Protein 3LXY (pdb70)

Radius of gyration: 20.47 Å; Cα contacts (8 Å, |Δi|>4): 711; chains: 1; bounding box: 39×43×60 Å

Organism: Yersinia pestis (NCBI:txid632)

CATH classification: 3.40.718.10

Solvent-accessible surface area: 14134 Å² total; per-residue (Å²): 125,106,126,48,58,84,17,0,0,0,0,2,4,5,1,2,0,1,0,0,4,2,0,0,50,1,0,57,85,89,14,91,5,10,0,0,0,0,0,8,38,70,13,0,75,54,3,3,79,94,26,140,57,90,27,104,32,90,114,28,100,59,130,85,103,38,113,41,3,88,56,19,1,0,5,8,21,56,9,168,31,80,57,137,39,85,36,24,147,62,60,70,26,3,1,117,9,0,20,87,2,0,17,96,0,0,64,4,2,61,82,23,70,3,4,0,0,0,0,0,6,26,54,98,51,17,0,59,102,28,67,23,124,13,115,20,17,35,74,37,0,10,106,98,16,165,24,191,85,39,3,45,0,0,1,14,83,90,16,61,0,0,5,12,11,54,151,75,95,127,176,43,5,54,66,37,9,61,82,67,15,1,60,80,4,0,58,30,0,8,74,4,0,86,72,17,17,31,35,115,134,3,59,0,22,0,0,0,13,25,91,87,17,0,84,67,14,162,72,27,109,48,4,87,90,25,0,71,44,3,0,68,64,0,83,156,105,47,12,61,8,69,22,22,48,30,24,111,43,0,24,65,106,117,78,27,130,104,21,37,1,0,0,0,0,48,51,99,20,0,12,68,48,0,102,195,70,4,82,53,105,6,0,27,0,3,0,24,5,59,6,2,4,0,5,8,48,68,46,7,40,32,149,73,9,26,74,59,91,19,92,36,9,4,0,24,5,0,0,57,23,0,15,121,4,11,98,91,50

Secondary structure (DSSP, 8-state):
-----SEEEEE---TTSSHHHHHHHHTTS--SSEEEEEE-HHHHHHHHHHTT---EEEEP-TTSPP-PPPTTEEEEEE---SS---TT---GGGHHHHHHHHHHHHHHHHHTSSS-EEE----HHHHHHTT---S-HHHHHHHHHT-S--EEEEEETTEEEEESS-S--GGGHHHH--HHHHHHHHHHHHHHHHHTS--SS--EEEE-SSGGGGGGGBTBSHIIIIIHHHHHHHHHTT--EEEEE-HHHHTSHHHHTT-SEEEESSHHHHHHHHHHHHTT--EEEEESSSS-EEEESS---GGGTTTT-S--HHHHHHHHHHHHHHHH-

InterPro domains:
  IPR005255 PdxA family [PF04166] (35-322)
  IPR005255 PdxA family [PTHR30004] (4-329)
  IPR005255 PdxA family [TIGR00557] (7-325)
  IPR037510 4-hydroxythreonine-4-phosphate dehydrogenase [MF_00536] (5-329)

Foldseek 3Di:
DQAAAQEAEEELAQLLFCSLVLVQVLLQAWAQGAYEYEEAPVSSCVLCVLLVHAEDEAEDDLPDHTDGRHGRYHHYPHFDQQDDHDHLDQDLSRLVVRVVSLLVNLVCQLVNSHQAYEYHFYDQVSNVVNVHDDDDSQVSSCVSLVQPDKWKWKDFPQAIEIELEEPDPPVCLLVSAALVSVLVRLVQVQVCCCQQLLDPQFAEEEAAPFAQNCVVVVTHCCCPPGVVVSVVVVVVVPHHYDDNGGLVVCLDPVNRNRGPHYYYHYDVSPVPSCVVVRPLQMKMWMTRGPHTYIYRPDHRNRVCRSVNPDDSNNRSRRVVSSSSSSPSD

Structure (mmCIF, N/CA/C/O backbone):
data_3LXY
#
_entry.id   3LXY
#
_cell.length_a   75.939
_cell.length_b   88.105
_cell.length_c   100.511
_cell.angle_alpha   90.00
_cell.angle_beta   90.00
_cell.angle_gamma   90.00
#
_symmetry.space_group_name_H-M   'C 2 2 21'
#
loop_
_entity.id
_entity.type
_entity.pdbx_description
1 polymer '4-hydroxythreonine-4-phosphate dehydrogenase'
2 branched beta-D-fructofuranose-(2-1)-alpha-D-glucopyranose
3 non-polymer 'NICKEL (II) ION'
4 non-polymer 'SULFATE ION'
5 water water
#
loop_
_atom_site.group_PDB
_atom_site.id
_atom_site.type_symbol
_atom_site.label_atom_id
_atom_site.label_alt_id
_atom_site.label_comp_id
_atom_site.label_asym_id
_atom_site.label_entity_id
_atom_site.label_seq_id
_atom_site.pdbx_PDB_ins_code
_atom_site.Cartn_x
_atom_site.Cartn_y
_atom_site.Cartn_z
_atom_site.occupancy
_atom_site.B_iso_or_equiv
_atom_site.auth_seq_id
_atom_site.auth_comp_id
_atom_site.auth_asym_id
_atom_site.auth_atom_id
_atom_site.pdbx_PDB_model_num
ATOM 1 N N . MET A 1 4 ? 7.652 14.760 37.135 1.00 57.80 1 MET A N 1
ATOM 2 C CA . MET A 1 4 ? 6.536 15.494 37.808 1.00 58.11 1 MET A CA 1
ATOM 3 C C . MET A 1 4 ? 5.972 16.508 36.799 1.00 57.36 1 MET A C 1
ATOM 4 O O . MET A 1 4 ? 6.749 17.247 36.157 1.00 58.21 1 MET A O 1
ATOM 9 N N . HIS A 1 5 ? 4.643 16.542 36.634 1.00 55.69 2 HIS A N 1
ATOM 10 C CA . HIS A 1 5 ? 4.026 17.463 35.649 1.00 54.01 2 HIS A CA 1
ATOM 11 C C . HIS A 1 5 ? 4.032 18.939 36.149 1.00 52.02 2 HIS A C 1
ATOM 12 O O . HIS A 1 5 ? 4.138 19.869 35.334 1.00 52.84 2 HIS A O 1
ATOM 14 N N . ASN A 1 6 ? 3.970 19.140 37.477 1.00 49.07 3 ASN A N 1
ATOM 15 C CA . ASN A 1 6 ? 3.978 20.478 38.124 1.00 46.18 3 ASN A CA 1
ATOM 16 C C . ASN A 1 6 ? 5.175 20.609 39.096 1.00 43.17 3 ASN A C 1
ATOM 17 O O . ASN A 1 6 ? 5.425 19.675 39.856 1.00 42.62 3 ASN A O 1
ATOM 22 N N . HIS A 1 7 ? 5.855 21.773 39.110 1.00 40.04 4 HIS A N 1
ATOM 23 C CA . HIS A 1 7 ? 6.900 22.064 40.120 1.00 37.02 4 HIS A CA 1
ATOM 24 C C . HIS A 1 7 ? 6.612 23.349 40.910 1.00 34.27 4 HIS A C 1
ATOM 25 O O . HIS A 1 7 ? 6.218 24.352 40.343 1.00 32.88 4 HIS A O 1
ATOM 32 N N . ASN A 1 8 ? 6.838 23.291 42.226 1.00 32.23 5 ASN A N 1
ATOM 33 C CA . ASN A 1 8 ? 6.651 24.433 43.129 1.00 30.77 5 ASN A CA 1
ATOM 34 C C . ASN A 1 8 ? 7.930 25.275 43.112 1.00 30.01 5 ASN A C 1
ATOM 35 O O . ASN A 1 8 ? 8.824 25.092 42.251 1.00 29.46 5 ASN A O 1
ATOM 40 N N . ASN A 1 9 ? 8.006 26.221 44.044 1.00 27.93 6 ASN A N 1
ATOM 41 C CA A ASN A 1 9 ? 9.058 27.212 44.067 0.50 27.84 6 ASN A CA 1
ATOM 42 C CA B ASN A 1 9 ? 9.077 27.210 44.046 0.50 28.23 6 ASN A CA 1
ATOM 43 C C . ASN A 1 9 ? 10.024 26.977 45.240 1.00 27.16 6 ASN A C 1
ATOM 44 O O . ASN A 1 9 ? 10.602 27.907 45.761 1.00 27.23 6 ASN A O 1
ATOM 53 N N . ARG A 1 10 ? 10.227 25.718 45.598 1.00 27.23 7 ARG A N 1
ATOM 54 C CA . ARG A 1 10 ? 11.136 25.342 46.662 1.00 27.44 7 ARG A CA 1
ATOM 55 C C . ARG A 1 10 ? 12.133 24.298 46.202 1.00 26.83 7 ARG A C 1
ATOM 56 O O . ARG A 1 10 ? 11.718 23.313 45.639 1.00 26.78 7 ARG A O 1
ATOM 64 N N . LEU A 1 11 ? 13.413 24.496 46.489 1.00 24.08 8 LEU A N 1
ATOM 65 C CA . LEU A 1 11 ? 14.444 23.500 46.112 1.00 25.03 8 LEU A CA 1
ATOM 66 C C . LEU A 1 11 ? 15.033 22.979 47.419 1.00 23.52 8 LEU A C 1
ATOM 67 O O . LEU A 1 11 ? 15.173 23.765 48.346 1.00 24.08 8 LEU A O 1
ATOM 72 N N . VAL A 1 12 ? 15.362 21.683 47.505 1.00 20.89 9 VAL A N 1
ATOM 73 C CA . VAL A 1 12 ? 16.106 21.210 48.672 1.00 20.39 9 VAL A CA 1
ATOM 74 C C . VAL A 1 12 ? 17.614 21.077 48.270 1.00 19.66 9 VAL A C 1
ATOM 75 O O . VAL A 1 12 ? 17.960 20.514 47.189 1.00 20.19 9 VAL A O 1
ATOM 79 N N . ILE A 1 13 ? 18.481 21.519 49.169 1.00 17.50 10 ILE A N 1
ATOM 80 C CA . ILE A 1 13 ? 19.965 21.391 49.063 1.00 16.16 10 ILE A CA 1
ATOM 81 C C . ILE A 1 13 ? 20.479 20.483 50.211 1.00 15.05 10 ILE A C 1
ATOM 82 O O . ILE A 1 13 ? 20.070 20.687 51.385 1.00 17.34 10 ILE A O 1
ATOM 87 N N . THR A 1 14 ? 21.190 19.366 49.930 1.00 18.86 11 THR A N 1
ATOM 88 C CA . THR A 1 14 ? 21.881 18.698 50.937 1.00 16.10 11 THR A CA 1
ATOM 89 C C . THR A 1 14 ? 23.378 19.082 50.863 1.00 18.16 11 THR A C 1
ATOM 90 O O . THR A 1 14 ? 24.024 18.831 49.852 1.00 18.71 11 THR A O 1
ATOM 94 N N . PRO A 1 15 ? 23.899 19.807 51.883 1.00 19.05 12 PRO A N 1
ATOM 95 C CA . PRO A 1 15 ? 25.343 20.160 51.853 1.00 20.41 12 PRO A CA 1
ATOM 96 C C . PRO A 1 15 ? 26.276 18.987 51.864 1.00 20.36 12 PRO A C 1
ATOM 97 O O . PRO A 1 15 ? 27.410 19.075 51.328 1.00 19.89 12 PRO A O 1
ATOM 101 N N . GLY A 1 16 ? 25.807 17.890 52.433 1.00 18.90 13 GLY A N 1
ATOM 102 C CA . GLY A 1 16 ? 26.536 16.661 52.397 1.00 19.33 13 GLY A CA 1
ATOM 103 C C . GLY A 1 16 ? 27.442 16.402 53.621 1.00 20.47 13 GLY A C 1
ATOM 104 O O . GLY A 1 16 ? 27.114 16.749 54.751 1.00 20.54 13 GLY A O 1
ATOM 105 N N . GLU A 1 17 ? 28.595 15.785 53.384 1.00 18.97 14 GLU A N 1
ATOM 106 C CA . GLU A 1 17 ? 29.596 15.585 54.429 1.00 16.78 14 GLU A CA 1
ATOM 107 C C . GLU A 1 17 ? 29.904 16.795 55.259 1.00 17.75 14 GLU A C 1
ATOM 108 O O . GLU A 1 17 ? 30.469 17.701 54.724 1.00 16.58 14 GLU A O 1
ATOM 114 N N . PRO A 1 18 ? 29.591 16.766 56.581 1.00 16.61 15 PRO A N 1
ATOM 115 C CA . PRO A 1 18 ? 29.710 18.027 57.359 1.00 17.69 15 PRO A CA 1
ATOM 116 C C . PRO A 1 18 ? 31.155 18.467 57.495 1.00 17.85 15 PRO A C 1
ATOM 117 O O . PRO A 1 18 ? 31.404 19.658 57.641 1.00 17.72 15 PRO A O 1
ATOM 121 N N . ALA A 1 19 ? 32.102 17.497 57.516 1.00 19.54 16 ALA A N 1
ATOM 122 C CA . ALA A 1 19 ? 33.544 17.878 57.617 1.00 19.83 16 ALA A CA 1
ATOM 123 C C . ALA A 1 19 ? 34.128 18.476 56.319 1.00 20.40 16 ALA A C 1
ATOM 124 O O . ALA A 1 19 ? 35.252 18.987 56.302 1.00 19.49 16 ALA A O 1
ATOM 126 N N . GLY A 1 20 ? 33.410 18.294 55.216 1.00 19.77 17 GLY A N 1
ATOM 127 C CA . GLY A 1 20 ? 33.819 18.754 53.924 1.00 19.68 17 GLY A CA 1
ATOM 128 C C . GLY A 1 20 ? 33.448 20.170 53.578 1.00 18.81 17 GLY A C 1
ATOM 129 O O . GLY A 1 20 ? 33.000 20.980 54.439 1.00 20.25 17 GLY A O 1
ATOM 130 N N . VAL A 1 21 ? 33.595 20.492 52.298 1.00 17.00 18 VAL A N 1
ATOM 131 C CA . VAL A 1 21 ? 33.331 21.867 51.862 1.00 17.71 18 VAL A CA 1
ATOM 132 C C . VAL A 1 21 ? 31.846 22.111 51.560 1.00 17.75 18 VAL A C 1
ATOM 133 O O . VAL A 1 21 ? 31.454 23.232 51.239 1.00 19.36 18 VAL A O 1
ATOM 137 N N . GLY A 1 22 ? 31.001 21.080 51.546 1.00 16.36 19 GLY A N 1
ATOM 138 C CA . GLY A 1 22 ? 29.579 21.355 51.190 1.00 18.13 19 GLY A CA 1
ATOM 139 C C . GLY A 1 22 ? 28.897 22.478 51.987 1.00 16.48 19 GLY A C 1
ATOM 140 O O . GLY A 1 22 ? 28.227 23.377 51.416 1.00 18.52 19 GLY A O 1
ATOM 141 N N . PRO A 1 23 ? 29.098 22.468 53.321 1.00 16.74 20 PRO A N 1
ATOM 142 C CA . PRO A 1 23 ? 28.612 23.523 54.160 1.00 17.11 20 PRO A CA 1
ATOM 143 C C . PRO A 1 23 ? 29.151 24.918 53.790 1.00 17.33 20 PRO A C 1
ATOM 144 O O . PRO A 1 23 ? 28.334 25.860 53.595 1.00 17.99 20 PRO A O 1
ATOM 148 N N . ASP A 1 24 ? 30.479 25.020 53.590 1.00 15.63 21 ASP A N 1
ATOM 149 C CA . ASP A 1 24 ? 31.069 26.285 53.097 1.00 19.14 21 ASP A CA 1
ATOM 150 C C . ASP A 1 24 ? 30.372 26.745 51.859 1.00 19.08 21 ASP A C 1
ATOM 151 O O . ASP A 1 24 ? 30.084 27.924 51.723 1.00 20.69 21 ASP A O 1
ATOM 156 N N . LEU A 1 25 ? 30.128 25.846 50.937 1.00 19.86 22 LEU A N 1
ATOM 157 C CA . LEU A 1 25 ? 29.621 26.208 49.631 1.00 22.26 22 LEU A CA 1
ATOM 158 C C . LEU A 1 25 ? 28.148 26.688 49.742 1.00 21.96 22 LEU A C 1
ATOM 159 O O . LEU A 1 25 ? 27.742 27.708 49.135 1.00 22.82 22 LEU A O 1
ATOM 164 N N . ALA A 1 26 ? 27.388 25.996 50.610 1.00 23.82 23 ALA A N 1
ATOM 165 C CA . ALA A 1 26 ? 25.982 26.358 50.882 1.00 22.62 23 ALA A CA 1
ATOM 166 C C . ALA A 1 26 ? 25.921 27.747 51.471 1.00 23.26 23 ALA A C 1
ATOM 167 O O . ALA A 1 26 ? 25.083 28.526 51.055 1.00 22.53 23 ALA A O 1
ATOM 169 N N . ILE A 1 27 ? 26.770 28.024 52.461 1.00 22.57 24 ILE A N 1
ATOM 170 C CA . ILE A 1 27 ? 26.823 29.330 53.118 1.00 24.75 24 ILE A CA 1
ATOM 171 C C . ILE A 1 27 ? 27.201 30.379 52.108 1.00 25.09 24 ILE A C 1
ATOM 172 O O . ILE A 1 27 ? 26.768 31.548 52.182 1.00 24.88 24 ILE A O 1
ATOM 177 N N . THR A 1 28 ? 28.085 30.011 51.195 1.00 25.60 25 THR A N 1
ATOM 178 C CA . THR A 1 28 ? 28.548 30.998 50.156 1.00 26.01 25 THR A CA 1
ATOM 179 C C . THR A 1 28 ? 27.442 31.263 49.127 1.00 26.60 25 THR A C 1
ATOM 180 O O . THR A 1 28 ? 27.166 32.414 48.812 1.00 26.04 25 THR A O 1
ATOM 184 N N . LEU A 1 29 ? 26.793 30.210 48.617 1.00 26.44 26 LEU A N 1
ATOM 185 C CA . LEU A 1 29 ? 25.579 30.373 47.777 1.00 26.87 26 LEU A CA 1
ATOM 186 C C . LEU A 1 29 ? 24.560 31.310 48.401 1.00 26.14 26 LEU A C 1
ATOM 187 O O . LEU A 1 29 ? 23.832 31.980 47.681 1.00 26.79 26 LEU A O 1
ATOM 192 N N . ALA A 1 30 ? 24.493 31.318 49.743 1.00 25.27 27 ALA A N 1
ATOM 193 C CA . ALA A 1 30 ? 23.454 32.011 50.470 1.00 24.73 27 ALA A CA 1
ATOM 194 C C . ALA A 1 30 ? 23.699 33.534 50.470 1.00 26.27 27 ALA A C 1
ATOM 195 O O . ALA A 1 30 ? 22.809 34.263 50.865 1.00 26.57 27 ALA A O 1
ATOM 197 N N . GLN A 1 31 ? 24.888 33.977 50.053 1.00 26.77 28 GLN A N 1
ATOM 198 C CA . GLN A 1 31 ? 25.208 35.456 50.001 1.00 28.76 28 GLN A CA 1
ATOM 199 C C . GLN A 1 31 ? 24.562 36.181 48.832 1.00 29.59 28 GLN A C 1
ATOM 200 O O . GLN A 1 31 ? 24.746 37.389 48.671 1.00 31.12 28 GLN A O 1
ATOM 206 N N . GLN A 1 32 ? 23.788 35.478 48.030 1.00 31.00 29 GLN A N 1
ATOM 207 C CA . GLN A 1 32 ? 22.949 36.167 47.054 1.00 31.16 29 GLN A CA 1
ATOM 208 C C . GLN A 1 32 ? 21.504 35.772 47.138 1.00 30.25 29 GLN A C 1
ATOM 209 O O . GLN A 1 32 ? 21.129 34.735 47.736 1.00 29.21 29 GLN A O 1
ATOM 215 N N . ASP A 1 33 ? 20.702 36.607 46.492 1.00 29.61 30 ASP A N 1
ATOM 216 C CA . ASP A 1 33 ? 19.287 36.391 46.292 1.00 29.79 30 ASP A CA 1
ATOM 217 C C . ASP A 1 33 ? 19.023 35.289 45.269 1.00 29.11 30 ASP A C 1
ATOM 218 O O . ASP A 1 33 ? 19.771 35.129 44.315 1.00 29.69 30 ASP A O 1
ATOM 223 N N . TRP A 1 34 ? 17.938 34.542 45.488 1.00 28.52 31 TRP A N 1
ATOM 224 C CA . TRP A 1 34 ? 17.499 33.483 44.612 1.00 27.66 31 TRP A CA 1
ATOM 225 C C . TRP A 1 34 ? 15.995 33.660 44.317 1.00 28.17 31 TRP A C 1
ATOM 226 O O . TRP A 1 34 ? 15.261 34.272 45.133 1.00 27.24 31 TRP A O 1
ATOM 237 N N . PRO A 1 35 ? 15.534 33.120 43.168 1.00 28.29 32 PRO A N 1
ATOM 238 C CA . PRO A 1 35 ? 14.143 33.304 42.798 1.00 27.87 32 PRO A CA 1
ATOM 239 C C . PRO A 1 35 ? 13.229 32.280 43.462 1.00 27.52 32 PRO A C 1
ATOM 240 O O . PRO A 1 35 ? 11.993 32.442 43.446 1.00 27.67 32 PRO A O 1
ATOM 244 N N . VAL A 1 36 ? 13.839 31.204 43.987 1.00 26.09 33 VAL A N 1
ATOM 245 C CA . VAL A 1 36 ? 13.167 30.174 44.713 1.00 25.38 33 VAL A CA 1
ATOM 246 C C . VAL A 1 36 ? 13.574 30.163 46.209 1.00 24.06 33 VAL A C 1
ATOM 247 O O . VAL A 1 36 ? 14.581 30.781 46.610 1.00 24.71 33 VAL A O 1
ATOM 251 N N . GLU A 1 37 ? 12.834 29.399 46.997 1.00 22.79 34 GLU A N 1
ATOM 252 C CA . GLU A 1 37 ? 13.184 29.171 48.401 1.00 22.86 34 GLU A CA 1
ATOM 253 C C . GLU A 1 37 ? 14.222 28.073 48.452 1.00 22.61 34 GLU A C 1
ATOM 254 O O . GLU A 1 37 ? 14.002 26.993 47.863 1.00 24.16 34 GLU A O 1
ATOM 260 N N . LEU A 1 38 ? 15.329 28.333 49.143 1.00 22.43 35 LEU A N 1
ATOM 261 C CA . LEU A 1 38 ? 16.379 27.326 49.347 1.00 21.60 35 LEU A CA 1
ATOM 262 C C . LEU A 1 38 ? 16.229 26.597 50.727 1.00 21.40 35 LEU A C 1
ATOM 263 O O . LEU A 1 38 ? 16.604 27.137 51.768 1.00 20.06 35 LEU A O 1
ATOM 268 N N . VAL A 1 39 ? 15.681 25.411 50.719 1.00 21.86 36 VAL A N 1
ATOM 269 C CA . VAL A 1 39 ? 15.490 24.601 51.897 1.00 22.07 36 VAL A CA 1
ATOM 270 C C . VAL A 1 39 ? 16.744 23.693 52.012 1.00 21.72 36 VAL A C 1
ATOM 271 O O . VAL A 1 39 ? 16.970 22.801 51.174 1.00 22.23 36 VAL A O 1
ATOM 275 N N . VAL A 1 40 ? 17.560 23.995 53.014 1.00 21.66 37 VAL A N 1
ATOM 276 C CA . VAL A 1 40 ? 18.793 23.287 53.259 1.00 20.68 37 VAL A CA 1
ATOM 277 C C . VAL A 1 40 ? 18.550 22.257 54.336 1.00 20.03 37 VAL A C 1
ATOM 278 O O . VAL A 1 40 ? 18.106 22.583 55.431 1.00 21.12 37 VAL A O 1
ATOM 282 N N . CYS A 1 41 ? 18.714 20.975 53.994 1.00 19.51 38 CYS A N 1
ATOM 283 C CA . CYS A 1 41 ? 18.572 19.932 54.935 1.00 20.43 38 CYS A CA 1
ATOM 284 C C . CYS A 1 41 ? 19.952 19.605 55.520 1.00 19.59 38 CYS A C 1
ATOM 285 O O . CYS A 1 41 ? 20.812 18.997 54.857 1.00 18.30 38 CYS A O 1
ATOM 288 N N . ALA A 1 42 ? 20.140 20.025 56.764 1.00 18.23 39 ALA A N 1
ATOM 289 C CA . ALA A 1 42 ? 21.456 20.052 57.415 1.00 18.75 39 ALA A CA 1
ATOM 290 C C . ALA A 1 42 ? 21.322 20.460 58.885 1.00 17.89 39 ALA A C 1
ATOM 291 O O . ALA A 1 42 ? 20.223 20.809 59.333 1.00 16.90 39 ALA A O 1
ATOM 293 N N . ASP A 1 43 ? 22.430 20.393 59.614 1.00 19.48 40 ASP A N 1
ATOM 294 C CA . ASP A 1 43 ? 22.459 20.711 61.034 1.00 21.02 40 ASP A CA 1
ATOM 295 C C . ASP A 1 43 ? 22.608 22.206 61.077 1.00 21.07 40 ASP A C 1
ATOM 296 O O . ASP A 1 43 ? 23.546 22.747 60.511 1.00 22.48 40 ASP A O 1
ATOM 301 N N . PRO A 1 44 ? 21.709 22.906 61.758 1.00 21.24 41 PRO A N 1
ATOM 302 C CA . PRO A 1 44 ? 21.814 24.384 61.715 1.00 21.98 41 PRO A CA 1
ATOM 303 C C . PRO A 1 44 ? 23.059 24.994 62.433 1.00 21.48 41 PRO A C 1
ATOM 304 O O . PRO A 1 44 ? 23.595 26.021 61.970 1.00 20.88 41 PRO A O 1
ATOM 308 N N . ALA A 1 45 ? 23.464 24.394 63.561 1.00 23.26 42 ALA A N 1
ATOM 309 C CA . ALA A 1 45 ? 24.667 24.808 64.312 1.00 22.83 42 ALA A CA 1
ATOM 310 C C . ALA A 1 45 ? 25.916 24.762 63.380 1.00 23.35 42 ALA A C 1
ATOM 311 O O . ALA A 1 45 ? 26.765 25.666 63.346 1.00 22.98 42 ALA A O 1
ATOM 313 N N . LEU A 1 46 ? 25.980 23.709 62.600 1.00 23.24 43 LEU A N 1
ATOM 314 C CA . LEU A 1 46 ? 27.089 23.533 61.636 1.00 24.26 43 LEU A CA 1
ATOM 315 C C . LEU A 1 46 ? 27.153 24.645 60.646 1.00 23.39 43 LEU A C 1
ATOM 316 O O . LEU A 1 46 ? 28.202 25.200 60.407 1.00 23.94 43 LEU A O 1
ATOM 321 N N . LEU A 1 47 ? 26.020 24.990 60.052 1.00 22.58 44 LEU A N 1
ATOM 322 C CA . LEU A 1 47 ? 26.019 25.978 59.029 1.00 22.12 44 LEU A CA 1
ATOM 323 C C . LEU A 1 47 ? 26.421 27.300 59.628 1.00 22.91 44 LEU A C 1
ATOM 324 O O . LEU A 1 47 ? 27.220 27.997 59.038 1.00 23.41 44 LEU A O 1
ATOM 329 N N . LEU A 1 48 ? 25.903 27.623 60.799 1.00 23.42 45 LEU A N 1
ATOM 330 C CA . LEU A 1 48 ? 26.183 28.929 61.430 1.00 23.81 45 LEU A CA 1
ATOM 331 C C . LEU A 1 48 ? 27.639 29.006 61.873 1.00 23.98 45 LEU A C 1
ATOM 332 O O . LEU A 1 48 ? 28.247 30.035 61.783 1.00 22.56 45 LEU A O 1
ATOM 337 N N . ALA A 1 49 ? 28.188 27.903 62.321 1.00 23.09 46 ALA A N 1
ATOM 338 C CA . ALA A 1 49 ? 29.554 27.856 62.792 1.00 25.01 46 ALA A CA 1
ATOM 339 C C . ALA A 1 49 ? 30.513 27.922 61.580 1.00 25.32 46 ALA A C 1
ATOM 340 O O . ALA A 1 49 ? 31.549 28.593 61.626 1.00 25.47 46 ALA A O 1
ATOM 342 N N . ARG A 1 50 ? 30.171 27.203 60.504 1.00 25.15 47 ARG A N 1
ATOM 343 C CA . ARG A 1 50 ? 30.968 27.265 59.293 1.00 25.59 47 ARG A CA 1
ATOM 344 C C . ARG A 1 50 ? 30.905 28.710 58.759 1.00 25.88 47 ARG A C 1
ATOM 345 O O . ARG A 1 50 ? 31.941 29.245 58.319 1.00 26.33 47 ARG A O 1
ATOM 353 N N . ALA A 1 51 ? 29.751 29.358 58.865 1.00 25.90 48 ALA A N 1
ATOM 354 C CA . ALA A 1 51 ? 29.650 30.765 58.367 1.00 27.79 48 ALA A CA 1
ATOM 355 C C . ALA A 1 51 ? 30.554 31.704 59.160 1.00 29.83 48 ALA A C 1
ATOM 356 O O . ALA A 1 51 ? 31.136 32.670 58.600 1.00 28.90 48 ALA A O 1
ATOM 358 N N . SER A 1 52 ? 30.581 31.484 60.469 1.00 31.32 49 SER A N 1
ATOM 359 C CA . SER A 1 52 ? 31.516 32.165 61.361 1.00 32.46 49 SER A CA 1
ATOM 360 C C . SER A 1 52 ? 32.999 31.903 60.990 1.00 31.85 49 SER A C 1
ATOM 361 O O . SER A 1 52 ? 33.765 32.844 60.796 1.00 34.05 49 SER A O 1
ATOM 364 N N . GLN A 1 53 ? 33.396 30.645 60.856 1.00 32.31 50 GLN A N 1
ATOM 365 C CA . GLN A 1 53 ? 34.740 30.319 60.402 1.00 31.36 50 GLN A CA 1
ATOM 366 C C . GLN A 1 53 ? 35.112 31.057 59.083 1.00 31.59 50 GLN A C 1
ATOM 367 O O . GLN A 1 53 ? 36.288 31.519 58.923 1.00 29.38 50 GLN A O 1
ATOM 373 N N . LEU A 1 54 ? 34.143 31.224 58.168 1.00 30.49 51 LEU A N 1
ATOM 374 C CA . LEU A 1 54 ? 34.394 31.895 56.879 1.00 31.58 51 LEU A CA 1
ATOM 375 C C . LEU A 1 54 ? 34.134 33.440 56.882 1.00 32.54 51 LEU A C 1
ATOM 376 O O . LEU A 1 54 ? 34.317 34.086 55.837 1.00 33.97 51 LEU A O 1
ATOM 381 N N . ASN A 1 55 ? 33.734 34.002 58.026 1.00 32.48 52 ASN A N 1
ATOM 382 C CA A ASN A 1 55 ? 33.400 35.438 58.124 0.50 33.02 52 ASN A CA 1
ATOM 383 C CA B ASN A 1 55 ? 33.333 35.429 58.168 0.50 32.88 52 ASN A CA 1
ATOM 384 C C . ASN A 1 55 ? 32.321 35.912 57.142 1.00 32.44 52 ASN A C 1
ATOM 385 O O . ASN A 1 55 ? 32.409 37.042 56.585 1.00 32.85 52 ASN A O 1
ATOM 394 N N . LEU A 1 56 ? 31.287 35.098 56.968 1.00 31.44 53 LEU A N 1
ATOM 395 C CA . LEU A 1 56 ? 30.132 35.464 56.177 1.00 30.03 53 LEU A CA 1
ATOM 396 C C . LEU A 1 56 ? 28.883 35.384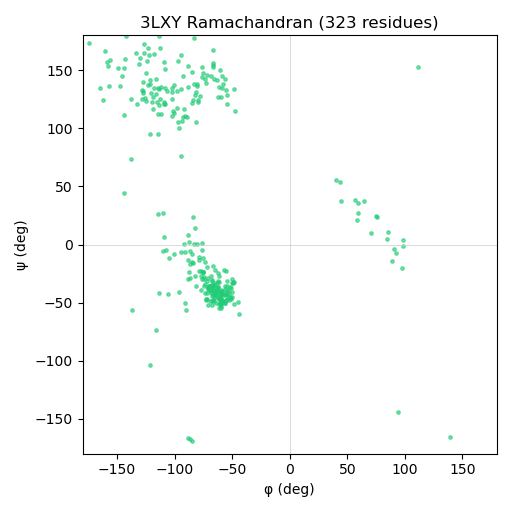 57.074 1.00 30.89 53 LEU A C 1
ATOM 397 O O . LEU A 1 56 ? 28.754 34.476 57.911 1.00 30.78 53 LEU A O 1
ATOM 402 N N . PRO A 1 57 ? 27.946 36.329 56.915 1.00 31.00 54 PRO A N 1
ATOM 403 C CA . PRO A 1 57 ? 26.744 36.361 57.715 1.00 31.38 54 PRO A CA 1
ATOM 404 C C . PRO A 1 57 ? 25.734 35.330 57.275 1.00 30.19 54 PRO A C 1
ATOM 405 O O . PRO A 1 57 ? 25.716 34.930 56.098 1.00 31.10 54 PRO A O 1
ATOM 409 N N . LEU A 1 58 ? 24.900 34.904 58.213 1.00 29.49 55 LEU A N 1
ATOM 410 C CA . LEU A 1 58 ? 23.905 33.899 57.919 1.00 27.52 55 LEU A CA 1
ATOM 411 C C . LEU A 1 58 ? 22.782 33.840 58.964 1.00 27.06 55 LEU A C 1
ATOM 412 O O . LEU A 1 58 ? 23.029 33.701 60.145 1.00 26.83 55 LEU A O 1
ATOM 417 N N . GLN A 1 59 ? 21.545 33.973 58.507 1.00 26.19 56 GLN A N 1
ATOM 418 C CA . GLN A 1 59 ? 20.331 33.791 59.312 1.00 25.62 56 GLN A CA 1
ATOM 419 C C . GLN A 1 59 ? 19.613 32.589 58.700 1.00 24.95 56 GLN A C 1
ATOM 420 O O . GLN A 1 59 ? 19.418 32.556 57.474 1.00 24.46 56 GLN A O 1
ATOM 426 N N . LEU A 1 60 ? 19.240 31.619 59.517 1.00 21.56 57 LEU A N 1
ATOM 427 C CA . LEU A 1 60 ? 18.437 30.490 59.080 1.00 22.23 57 LEU A CA 1
ATOM 428 C C . LEU A 1 60 ? 16.952 30.707 59.413 1.00 22.28 57 LEU A C 1
ATOM 429 O O . LEU A 1 60 ? 16.659 31.127 60.533 1.00 24.66 57 LEU A O 1
ATOM 434 N N . ARG A 1 61 ? 16.058 30.469 58.443 1.00 21.86 58 ARG A N 1
ATOM 435 C CA . ARG A 1 61 ? 14.617 30.601 58.598 1.00 20.85 58 ARG A CA 1
ATOM 436 C C . ARG A 1 61 ? 14.066 29.266 58.753 1.00 20.79 58 ARG A C 1
ATOM 437 O O . ARG A 1 61 ? 14.377 28.395 57.937 1.00 18.55 58 ARG A O 1
ATOM 445 N N . GLU A 1 62 ? 13.177 29.067 59.710 1.00 19.50 59 GLU A N 1
ATOM 446 C CA . GLU A 1 62 ? 12.638 27.685 59.885 1.00 18.49 59 GLU A CA 1
ATOM 447 C C . GLU A 1 62 ? 11.821 27.320 58.639 1.00 19.49 59 GLU A C 1
ATOM 448 O O . GLU A 1 62 ? 11.020 28.120 58.161 1.00 20.25 59 GLU A O 1
ATOM 454 N N . TYR A 1 63 ? 11.911 26.048 58.200 1.00 20.09 60 TYR A N 1
ATOM 455 C CA . TYR A 1 63 ? 11.177 25.614 57.060 1.00 20.61 60 TYR A CA 1
ATOM 456 C C . TYR A 1 63 ? 9.733 25.394 57.501 1.00 20.87 60 TYR A C 1
ATOM 457 O O . TYR A 1 63 ? 9.474 24.654 58.458 1.00 22.51 60 TYR A O 1
ATOM 466 N N . GLN A 1 64 ? 8.801 26.007 56.782 1.00 21.16 61 GLN A N 1
ATOM 467 C CA . GLN A 1 64 ? 7.357 25.862 57.056 1.00 20.63 61 GLN A CA 1
ATOM 468 C C . GLN A 1 64 ? 6.665 25.301 55.798 1.00 21.45 61 GLN A C 1
ATOM 469 O O . GLN A 1 64 ? 6.336 26.000 54.884 1.00 20.98 61 GLN A O 1
ATOM 475 N N . ALA A 1 65 ? 6.497 23.981 55.758 1.00 21.54 62 ALA A N 1
ATOM 476 C CA . ALA A 1 65 ? 6.003 23.302 54.554 1.00 21.79 62 ALA A CA 1
ATOM 477 C C . ALA A 1 65 ? 4.643 23.835 54.068 1.00 21.94 62 ALA A C 1
ATOM 478 O O . ALA A 1 65 ? 4.405 23.948 52.865 1.00 21.42 62 ALA A O 1
ATOM 480 N N . ASP A 1 66 ? 3.802 24.199 55.022 1.00 24.68 63 ASP A N 1
ATOM 481 C CA . ASP A 1 66 ? 2.458 24.690 54.717 1.00 25.39 63 ASP A CA 1
ATOM 482 C C . ASP A 1 66 ? 2.378 26.159 54.368 1.00 25.49 63 ASP A C 1
ATOM 483 O O . ASP A 1 66 ? 1.278 26.654 54.139 1.00 25.17 63 ASP A O 1
ATOM 488 N N . GLN A 1 67 ? 3.503 26.862 54.359 1.00 24.79 64 GLN A N 1
ATOM 489 C CA . GLN A 1 67 ? 3.527 28.243 53.920 1.00 25.32 64 GLN A CA 1
ATOM 490 C C . GLN A 1 67 ? 3.898 28.363 52.438 1.00 25.78 64 GLN A C 1
ATOM 491 O O . GLN A 1 67 ? 4.510 27.455 51.859 1.00 25.86 64 GLN A O 1
ATOM 497 N N . PRO A 1 68 ? 3.607 29.545 51.826 1.00 26.18 65 PRO A N 1
ATOM 498 C CA . PRO A 1 68 ? 4.082 29.802 50.468 1.00 26.41 65 PRO A CA 1
ATOM 499 C C . PRO A 1 68 ? 5.595 29.955 50.493 1.00 27.00 65 PRO A C 1
ATOM 500 O O . PRO A 1 68 ? 6.159 30.477 51.489 1.00 25.65 65 PRO A O 1
ATOM 504 N N . ALA A 1 69 ? 6.245 29.480 49.418 1.00 26.22 66 ALA A N 1
ATOM 505 C CA . ALA A 1 69 ? 7.665 29.610 49.241 1.00 26.04 66 ALA A CA 1
ATOM 506 C C . ALA A 1 69 ? 7.970 31.076 49.332 1.00 26.18 66 ALA A C 1
ATOM 507 O O . ALA A 1 69 ? 7.186 31.898 48.832 1.00 27.56 66 ALA A O 1
ATOM 509 N N . ILE A 1 70 ? 9.096 31.412 49.934 1.00 26.02 67 ILE A N 1
ATOM 510 C CA . ILE A 1 70 ? 9.588 32.812 49.913 1.00 27.26 67 ILE A CA 1
ATOM 511 C C . ILE A 1 70 ? 10.962 32.802 49.230 1.00 27.11 67 ILE A C 1
ATOM 512 O O . ILE A 1 70 ? 11.889 32.116 49.684 1.00 27.15 67 ILE A O 1
ATOM 517 N N . ALA A 1 71 ? 11.089 33.574 48.155 1.00 26.65 68 ALA A N 1
ATOM 518 C CA . ALA A 1 71 ? 12.320 33.632 47.365 1.00 27.72 68 ALA A CA 1
ATOM 519 C C . ALA A 1 71 ? 13.487 33.968 48.278 1.00 27.35 68 ALA A C 1
ATOM 520 O O . ALA A 1 71 ? 13.469 35.001 48.955 1.00 27.26 68 ALA A O 1
ATOM 522 N N . GLN A 1 72 ? 14.486 33.098 48.334 1.00 26.75 69 GLN A N 1
ATOM 523 C CA . GLN A 1 72 ? 15.547 33.256 49.344 1.00 26.94 69 GLN A CA 1
ATOM 524 C C . GLN A 1 72 ? 16.370 34.528 49.227 1.00 27.91 69 GLN A C 1
ATOM 525 O O . GLN A 1 72 ? 16.905 34.840 48.157 1.00 26.51 69 GLN A O 1
ATOM 531 N N . GLN A 1 73 ? 16.458 35.259 50.336 1.00 28.59 70 GLN A N 1
ATOM 532 C CA . GLN A 1 73 ? 17.164 36.476 50.383 1.00 29.66 70 GLN A CA 1
ATOM 533 C C . GLN A 1 73 ? 18.602 36.296 50.833 1.00 29.38 70 GLN A C 1
ATOM 534 O O . GLN A 1 73 ? 18.916 35.437 51.721 1.00 28.86 70 GLN A O 1
ATOM 540 N N . ALA A 1 74 ? 19.439 37.151 50.227 1.00 28.20 71 ALA A N 1
ATOM 541 C CA . ALA A 1 74 ? 20.886 37.225 50.481 1.00 28.24 71 ALA A CA 1
ATOM 542 C C . ALA A 1 74 ? 21.076 37.268 51.981 1.00 27.66 71 ALA A C 1
ATOM 543 O O . ALA A 1 74 ? 20.407 38.065 52.660 1.00 27.40 71 ALA A O 1
ATOM 545 N N . GLY A 1 75 ? 22.005 36.463 52.468 1.00 25.64 72 GLY A N 1
ATOM 546 C CA . GLY A 1 75 ? 22.314 36.352 53.888 1.00 26.06 72 GLY A CA 1
ATOM 547 C C . GLY A 1 75 ? 21.424 35.385 54.623 1.00 24.62 72 GLY A C 1
ATOM 548 O O . GLY A 1 75 ? 21.483 35.297 55.853 1.00 25.95 72 GLY A O 1
ATOM 549 N N . SER A 1 76 ? 20.640 34.603 53.892 1.00 24.48 73 SER A N 1
ATOM 550 C CA . SER A 1 76 ? 19.821 33.581 54.516 1.00 22.68 73 SER A CA 1
ATOM 551 C C . SER A 1 76 ? 19.683 32.302 53.726 1.00 22.55 73 SER A C 1
ATOM 552 O O . SER A 1 76 ? 19.851 32.257 52.491 1.00 21.66 73 SER A O 1
ATOM 555 N N . LEU A 1 77 ? 19.312 31.299 54.507 1.00 21.91 74 LEU A N 1
ATOM 556 C CA . LEU A 1 77 ? 18.856 29.974 54.026 1.00 20.86 74 LEU A CA 1
ATOM 557 C C . LEU A 1 77 ? 17.594 29.607 54.798 1.00 21.33 74 LEU A C 1
ATOM 558 O O . LEU A 1 77 ? 17.403 30.140 55.893 1.00 22.61 74 LEU A O 1
ATOM 563 N N . THR A 1 78 ? 16.836 28.595 54.298 1.00 21.24 75 THR A N 1
ATOM 564 C CA . THR A 1 78 ? 15.649 28.129 54.977 1.00 19.55 75 THR A CA 1
ATOM 565 C C . THR A 1 78 ? 16.087 26.802 55.482 1.00 20.08 75 THR A C 1
ATOM 566 O O . THR A 1 78 ? 16.612 26.041 54.713 1.00 20.13 75 THR A O 1
ATOM 570 N N . ILE A 1 79 ? 16.041 26.616 56.783 1.00 19.16 76 ILE A N 1
ATOM 571 C CA . ILE A 1 79 ? 16.525 25.368 57.353 1.00 18.06 76 ILE A CA 1
ATOM 572 C C . ILE A 1 79 ? 15.512 24.256 57.611 1.00 19.72 76 ILE A C 1
ATOM 573 O O . ILE A 1 79 ? 14.432 24.399 58.215 1.00 18.20 76 ILE A O 1
ATOM 578 N N . LEU A 1 80 ? 15.912 23.076 57.195 1.00 18.90 77 LEU A N 1
ATOM 579 C CA . LEU A 1 80 ? 15.171 21.874 57.522 1.00 22.11 77 LEU A CA 1
ATOM 580 C C . LEU A 1 80 ? 16.123 21.072 58.418 1.00 23.26 77 LEU A C 1
ATOM 581 O O . LEU A 1 80 ? 16.976 20.307 57.948 1.00 25.92 77 LEU A O 1
ATOM 586 N N . PRO A 1 81 ? 15.959 21.240 59.742 1.00 24.42 78 PRO A N 1
ATOM 587 C CA . PRO A 1 81 ? 17.050 20.910 60.603 1.00 23.57 78 PRO A CA 1
ATOM 588 C C . PRO A 1 81 ? 17.125 19.455 60.858 1.00 21.92 78 PRO A C 1
ATOM 589 O O . PRO A 1 81 ? 16.119 18.782 61.082 1.00 23.62 78 PRO A O 1
ATOM 593 N N . VAL A 1 82 ? 18.348 18.975 60.794 1.00 21.99 79 VAL A N 1
ATOM 594 C CA . VAL A 1 82 ? 18.664 17.609 61.135 1.00 21.26 79 VAL A CA 1
ATOM 595 C C . VAL A 1 82 ? 19.975 17.665 61.941 1.00 22.81 79 VAL A C 1
ATOM 596 O O . VAL A 1 82 ? 20.957 18.152 61.428 1.00 20.75 79 VAL A O 1
ATOM 600 N N . LYS A 1 83 ? 20.013 17.100 63.168 1.00 24.01 80 LYS A N 1
ATOM 601 C CA . LYS A 1 83 ? 21.189 17.232 64.010 1.00 24.72 80 LYS A CA 1
ATOM 602 C C . LYS A 1 83 ? 22.315 16.252 63.753 1.00 24.38 80 LYS A C 1
ATOM 603 O O . LYS A 1 83 ? 22.096 15.041 63.569 1.00 22.33 80 LYS A O 1
ATOM 609 N N . THR A 1 84 ? 23.528 16.761 63.789 1.00 23.36 81 THR A N 1
ATOM 610 C CA . THR A 1 84 ? 24.681 15.905 63.864 1.00 24.70 81 THR A CA 1
ATOM 611 C C . THR A 1 84 ? 24.686 15.185 65.240 1.00 24.51 81 THR A C 1
ATOM 612 O O . THR A 1 84 ? 24.098 15.632 66.223 1.00 23.28 81 THR A O 1
ATOM 616 N N . ALA A 1 85 ? 25.289 14.030 65.276 1.00 24.97 82 ALA A N 1
ATOM 617 C CA . ALA A 1 85 ? 25.395 13.263 66.504 1.00 25.63 82 ALA A CA 1
ATOM 618 C C . ALA A 1 85 ? 26.652 13.662 67.291 1.00 25.23 82 ALA A C 1
ATOM 619 O O . ALA A 1 85 ? 26.668 13.569 68.494 1.00 25.43 82 ALA A O 1
ATOM 621 N N . VAL A 1 86 ? 27.703 14.087 66.605 1.00 25.38 83 VAL A N 1
ATOM 622 C CA . VAL A 1 86 ? 28.945 14.457 67.237 1.00 25.41 83 VAL A CA 1
ATOM 623 C C . VAL A 1 86 ? 29.362 15.827 66.701 1.00 26.26 83 VAL A C 1
ATOM 624 O O . VAL A 1 86 ? 28.888 16.299 65.629 1.00 25.26 83 VAL A O 1
ATOM 628 N N . ASN A 1 87 ? 30.240 16.462 67.458 1.00 26.00 84 ASN A N 1
ATOM 629 C CA A ASN A 1 87 ? 30.846 17.746 67.100 0.50 26.35 84 ASN A CA 1
ATOM 630 C CA B ASN A 1 87 ? 30.796 17.763 67.069 0.50 26.60 84 ASN A CA 1
ATOM 631 C C . ASN A 1 87 ? 31.548 17.624 65.743 1.00 26.17 84 ASN A C 1
ATOM 632 O O . ASN A 1 87 ? 32.177 16.609 65.467 1.00 26.62 84 ASN A O 1
ATOM 641 N N . VAL A 1 88 ? 31.440 18.631 64.904 1.00 22.97 85 VAL A N 1
ATOM 642 C CA . VAL A 1 88 ? 32.096 18.612 63.608 1.00 22.36 85 VAL A CA 1
ATOM 643 C C . VAL A 1 88 ? 33.368 19.480 63.598 1.00 22.42 85 VAL A C 1
ATOM 644 O O . VAL A 1 88 ? 33.373 20.680 63.963 1.00 25.73 85 VAL A O 1
ATOM 648 N N . VAL A 1 89 ? 34.422 18.881 63.088 1.00 24.60 86 VAL A N 1
ATOM 649 C CA . VAL A 1 89 ? 35.723 19.522 62.959 1.00 24.13 86 VAL A CA 1
ATOM 650 C C . VAL A 1 89 ? 36.045 19.559 61.477 1.00 24.52 86 VAL A C 1
ATOM 651 O O . VAL A 1 89 ? 36.167 18.525 60.861 1.00 20.70 86 VAL A O 1
ATOM 655 N N . PRO A 1 90 ? 36.158 20.761 60.901 1.00 22.97 87 PRO A N 1
ATOM 656 C CA . PRO A 1 90 ? 36.370 20.778 59.481 1.00 24.92 87 PRO A CA 1
ATOM 657 C C . PRO A 1 90 ? 37.612 20.019 59.057 1.00 24.45 87 PRO A C 1
ATOM 658 O O . PRO A 1 90 ? 38.671 20.159 59.675 1.00 23.71 87 PRO A O 1
ATOM 662 N N . GLY A 1 91 ? 37.490 19.269 57.980 1.00 25.08 88 GLY A N 1
ATOM 663 C CA . GLY A 1 91 ? 38.623 18.529 57.456 1.00 23.84 88 GLY A CA 1
ATOM 664 C C . GLY A 1 91 ? 38.748 17.155 58.069 1.00 25.24 88 GLY A C 1
ATOM 665 O O . GLY A 1 91 ? 39.488 16.338 57.542 1.00 24.17 88 GLY A O 1
ATOM 666 N N . LYS A 1 92 ? 38.049 16.887 59.176 1.00 25.20 89 LYS A N 1
ATOM 667 C CA . LYS A 1 92 ? 38.204 15.580 59.840 1.00 26.35 89 LYS A CA 1
ATOM 668 C C . LYS A 1 92 ? 36.945 14.687 59.756 1.00 26.32 89 LYS A C 1
ATOM 669 O O . LYS A 1 92 ? 35.894 14.973 60.350 1.00 25.56 89 LYS A O 1
ATOM 675 N N . LEU A 1 93 ? 37.063 13.602 59.012 1.00 24.17 90 LEU A N 1
ATOM 676 C CA . LEU A 1 93 ? 35.966 12.679 58.885 1.00 24.68 90 LEU A CA 1
ATOM 677 C C . LEU A 1 93 ? 35.666 12.095 60.256 1.00 24.41 90 LEU A C 1
ATOM 678 O O . LEU A 1 93 ? 36.598 11.837 61.044 1.00 22.65 90 LEU A O 1
ATOM 683 N N . ASP A 1 94 ? 34.379 11.913 60.531 1.00 24.76 91 ASP A N 1
ATOM 684 C CA . ASP A 1 94 ? 33.919 11.275 61.770 1.00 24.51 91 ASP A CA 1
ATOM 685 C C . ASP A 1 94 ? 32.713 10.433 61.555 1.00 25.05 91 ASP A C 1
ATOM 686 O O . ASP A 1 94 ? 31.611 10.953 61.290 1.00 21.24 91 ASP A O 1
ATOM 691 N N . VAL A 1 95 ? 32.932 9.109 61.699 1.00 24.50 92 VAL A N 1
ATOM 692 C CA . VAL A 1 95 ? 31.906 8.058 61.530 1.00 26.00 92 VAL A CA 1
ATOM 693 C C . VAL A 1 95 ? 30.645 8.362 62.325 1.00 25.79 92 VAL A C 1
ATOM 694 O O . VAL A 1 95 ? 29.556 7.921 61.949 1.00 24.93 92 VAL A O 1
ATOM 698 N N . GLY A 1 96 ? 30.811 9.063 63.453 1.00 24.92 93 GL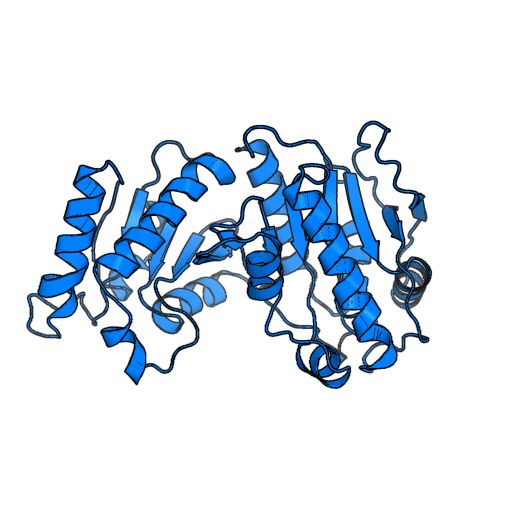Y A N 1
ATOM 699 C CA . GLY A 1 96 ? 29.699 9.465 64.282 1.00 25.52 93 GLY A CA 1
ATOM 700 C C . GLY A 1 96 ? 28.620 10.258 63.543 1.00 23.63 93 GLY A C 1
ATOM 701 O O . GLY A 1 96 ? 27.449 10.252 63.990 1.00 25.09 93 GLY A O 1
ATOM 702 N N . ASN A 1 97 ? 28.968 10.886 62.417 1.00 22.95 94 ASN A N 1
ATOM 703 C CA . ASN A 1 97 ? 28.049 11.803 61.704 1.00 22.12 94 ASN A CA 1
ATOM 704 C C . ASN A 1 97 ? 27.505 11.294 60.370 1.00 21.88 94 ASN A C 1
ATOM 705 O O . ASN A 1 97 ? 26.801 11.993 59.621 1.00 20.58 94 ASN A O 1
ATOM 710 N N . SER A 1 98 ? 27.804 10.041 60.060 1.00 21.26 95 SER A N 1
ATOM 711 C CA . SER A 1 98 ? 27.412 9.462 58.803 1.00 22.55 95 SER A CA 1
ATOM 712 C C . SER A 1 98 ? 25.909 9.145 58.777 1.00 21.40 95 SER A C 1
ATOM 713 O O . SER A 1 98 ? 25.289 9.247 57.724 1.00 19.45 95 SER A O 1
ATOM 716 N N . HIS A 1 99 ? 25.344 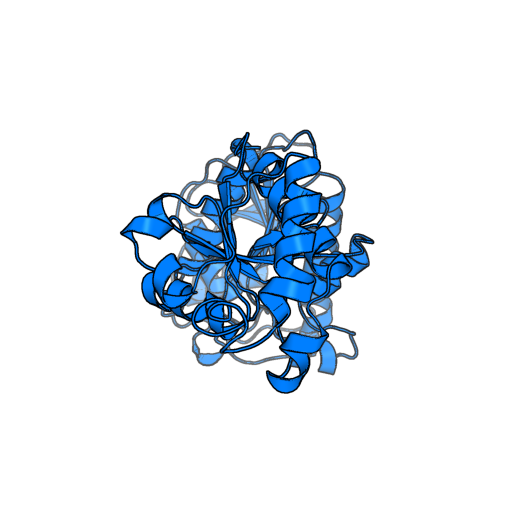8.720 59.919 1.00 20.31 96 HIS A N 1
ATOM 717 C CA . HIS A 1 99 ? 23.929 8.507 60.001 1.00 21.05 96 HIS A CA 1
ATOM 718 C C . HIS A 1 99 ? 23.209 9.778 59.701 1.00 18.26 96 HIS A C 1
ATOM 719 O O . HIS A 1 99 ? 22.220 9.741 58.999 1.00 20.01 96 HIS A O 1
ATOM 726 N N . TYR A 1 100 ? 23.759 10.866 60.191 1.00 18.46 97 TYR A N 1
ATOM 727 C CA . TYR A 1 100 ? 23.265 12.227 59.913 1.00 18.80 97 TYR A CA 1
ATOM 728 C C . TYR A 1 100 ? 23.278 12.625 58.431 1.00 18.63 97 TYR A C 1
ATOM 729 O O . TYR A 1 100 ? 22.284 13.153 57.870 1.00 18.51 97 TYR A O 1
ATOM 738 N N . VAL A 1 101 ? 24.374 12.305 57.757 1.00 19.60 98 VAL A N 1
ATOM 739 C CA . VAL A 1 101 ? 24.503 12.608 56.316 1.00 18.32 98 VAL A CA 1
ATOM 740 C C . VAL A 1 101 ? 23.383 11.897 55.553 1.00 19.79 98 VAL A C 1
ATOM 741 O O . VAL A 1 101 ? 22.614 12.564 54.822 1.00 20.80 98 VAL A O 1
ATOM 745 N N . VAL A 1 102 ? 23.290 10.564 55.759 1.00 20.21 99 VAL A N 1
ATOM 746 C CA . VAL A 1 102 ? 22.307 9.712 55.067 1.00 20.50 99 VAL A CA 1
ATOM 747 C C . VAL A 1 102 ? 20.819 10.051 55.397 1.00 20.44 99 VAL A C 1
ATOM 748 O O . VAL A 1 102 ? 19.892 9.928 54.514 1.00 19.92 99 VAL A O 1
ATOM 752 N N . GLU A 1 103 ? 20.596 10.486 56.640 1.00 19.32 100 GLU A N 1
ATOM 753 C CA . GLU A 1 103 ? 19.315 10.980 57.079 1.00 20.72 100 GLU A CA 1
ATOM 754 C C . GLU A 1 103 ? 18.912 12.274 56.262 1.00 19.33 100 GLU A C 1
ATOM 755 O O . GLU A 1 103 ? 17.789 12.408 55.821 1.00 19.25 100 GLU A O 1
ATOM 761 N N . THR A 1 104 ? 19.851 13.166 55.990 1.00 20.77 101 THR A N 1
ATOM 762 C CA . THR A 1 104 ? 19.561 14.364 55.252 1.00 19.82 101 THR A CA 1
ATOM 763 C C . THR A 1 104 ? 19.259 14.026 53.781 1.00 20.36 101 THR A C 1
ATOM 764 O O . THR A 1 104 ? 18.381 14.636 53.149 1.00 17.99 101 THR A O 1
ATOM 768 N N . LEU A 1 105 ? 19.954 13.032 53.247 1.00 19.99 102 LEU A N 1
ATOM 769 C CA . LEU A 1 105 ? 19.631 12.480 51.922 1.00 20.23 102 LEU A CA 1
ATOM 770 C C . LEU A 1 105 ? 18.203 11.854 51.835 1.00 20.47 102 LEU A C 1
ATOM 771 O O . LEU A 1 105 ? 17.513 12.073 50.842 1.00 20.59 102 LEU A O 1
ATOM 776 N N . ALA A 1 106 ? 17.885 10.899 52.745 1.00 21.83 103 ALA A N 1
ATOM 777 C CA . ALA A 1 106 ? 16.526 10.299 52.887 1.00 20.52 103 ALA A CA 1
ATOM 778 C C . ALA A 1 106 ? 15.461 11.350 52.864 1.00 22.73 103 ALA A C 1
ATOM 779 O O . ALA A 1 106 ? 14.475 11.203 52.124 1.00 22.62 103 ALA A O 1
ATOM 781 N N . LYS A 1 107 ? 15.635 12.394 53.674 1.00 23.44 104 LYS A N 1
ATOM 782 C CA . LYS A 1 107 ? 14.586 13.431 53.836 1.00 24.58 104 LYS A CA 1
ATOM 783 C C . LYS A 1 107 ? 14.418 14.251 52.569 1.00 23.40 104 LYS A C 1
ATOM 784 O O . LYS A 1 107 ? 13.304 14.524 52.111 1.00 22.59 104 LYS A O 1
ATOM 790 N N . ALA A 1 108 ? 15.532 14.595 51.964 1.00 21.32 105 ALA A N 1
ATOM 791 C CA . ALA A 1 108 ? 15.532 15.394 50.794 1.00 21.52 105 ALA A CA 1
ATOM 792 C C . ALA A 1 108 ? 14.928 14.588 49.628 1.00 20.69 105 ALA A C 1
ATOM 793 O O . ALA A 1 108 ? 14.129 15.079 48.881 1.00 20.99 105 ALA A O 1
ATOM 795 N N . CYS A 1 109 ? 15.275 13.293 49.559 1.00 20.06 106 CYS A N 1
ATOM 796 C CA . CYS A 1 109 ? 14.817 12.420 48.507 1.00 20.77 106 CYS A CA 1
ATOM 797 C C . CYS A 1 109 ? 13.295 12.205 48.608 1.00 21.32 106 CYS A C 1
ATOM 798 O O . CYS A 1 109 ? 12.599 12.349 47.631 1.00 21.34 106 CYS A O 1
ATOM 801 N N . ASP A 1 110 ? 12.809 11.901 49.813 1.00 21.88 107 ASP A N 1
ATOM 802 C CA . ASP A 1 110 ? 11.356 11.758 50.074 1.00 23.25 107 ASP A CA 1
ATOM 803 C C . ASP A 1 110 ? 10.544 12.934 49.638 1.00 23.81 107 ASP A C 1
ATOM 804 O O . ASP A 1 110 ? 9.507 12.783 48.986 1.00 24.77 107 ASP A O 1
ATOM 809 N N . GLY A 1 111 ? 11.070 14.107 49.906 1.00 23.94 108 GLY A N 1
ATOM 810 C CA . GLY A 1 111 ? 10.472 15.380 49.452 1.00 24.02 108 GLY A CA 1
ATOM 811 C C . GLY A 1 111 ? 10.463 15.596 47.951 1.00 24.43 108 GLY A C 1
ATOM 812 O O . GLY A 1 111 ? 9.509 16.174 47.360 1.00 23.68 108 GLY A O 1
ATOM 813 N N . ALA A 1 112 ? 11.562 15.247 47.313 1.00 23.13 109 ALA A N 1
ATOM 814 C CA . ALA A 1 112 ? 11.671 15.415 45.872 1.00 24.20 109 ALA A CA 1
ATOM 815 C C . ALA A 1 112 ? 10.713 14.460 45.168 1.00 23.73 109 ALA A C 1
ATOM 816 O O . ALA A 1 112 ? 10.074 14.833 44.201 1.00 25.27 109 ALA A O 1
ATOM 818 N N . ILE A 1 113 ? 10.601 13.257 45.707 1.00 25.80 110 ILE A N 1
ATOM 819 C CA . ILE A 1 113 ? 9.667 12.257 45.207 1.00 26.09 110 ILE A CA 1
ATOM 820 C C . ILE A 1 113 ? 8.221 12.815 45.215 1.00 27.68 110 ILE A C 1
ATOM 821 O O . ILE A 1 113 ? 7.533 12.854 44.181 1.00 28.57 110 ILE A O 1
ATOM 826 N N . SER A 1 114 ? 7.804 13.366 46.343 1.00 27.42 111 SER A N 1
ATOM 827 C CA . SER A 1 114 ? 6.393 13.686 46.524 1.00 27.16 111 SER A CA 1
ATOM 828 C C . SER A 1 114 ? 6.053 14.979 45.782 1.00 27.09 111 SER A C 1
ATOM 829 O O . SER A 1 114 ? 4.892 15.235 45.373 1.00 27.97 111 SER A O 1
ATOM 832 N N . GLY A 1 115 ? 7.079 15.776 45.541 1.00 23.34 112 GLY A N 1
ATOM 833 C CA . GLY A 1 115 ? 6.886 17.079 44.948 1.00 23.84 112 GLY A CA 1
ATOM 834 C C . GLY A 1 115 ? 6.875 18.130 46.019 1.00 22.08 112 GLY A C 1
ATOM 835 O O . GLY A 1 115 ? 6.776 19.367 45.710 1.00 24.17 112 GLY A O 1
ATOM 836 N N . GLU A 1 116 ? 7.010 17.741 47.281 1.00 23.43 113 GLU A N 1
ATOM 837 C CA . GLU A 1 116 ? 7.247 18.773 48.331 1.00 23.35 113 GLU A CA 1
ATOM 838 C C . GLU A 1 116 ? 8.392 19.719 47.978 1.00 23.70 113 GLU A C 1
ATOM 839 O O . GLU A 1 116 ? 8.326 20.910 48.256 1.00 22.91 113 GLU A O 1
ATOM 845 N N . PHE A 1 117 ? 9.440 19.161 47.361 1.00 22.55 114 PHE A N 1
ATOM 846 C CA . PHE A 1 117 ? 10.564 19.903 46.822 1.00 21.11 114 PHE A CA 1
ATOM 847 C C . PHE A 1 117 ? 10.615 19.802 45.300 1.00 21.47 114 PHE A C 1
ATOM 848 O O . PHE A 1 117 ? 10.468 18.774 44.752 1.00 21.60 114 PHE A O 1
ATOM 856 N N . ALA A 1 118 ? 10.818 20.910 44.601 1.00 19.65 115 ALA A N 1
ATOM 857 C CA . ALA A 1 118 ? 10.818 20.925 43.136 1.00 20.22 115 ALA A CA 1
ATOM 858 C C . ALA A 1 118 ? 12.067 20.341 42.471 1.00 21.44 115 ALA A C 1
ATOM 859 O O . ALA A 1 118 ? 12.071 20.099 41.272 1.00 24.03 115 ALA A O 1
ATOM 861 N N . ALA A 1 119 ? 13.180 20.334 43.185 1.00 21.32 116 ALA A N 1
ATOM 862 C CA . ALA A 1 119 ? 14.449 19.758 42.691 1.00 20.72 116 ALA A CA 1
ATOM 863 C C . ALA A 1 119 ? 15.324 19.423 43.888 1.00 20.32 116 ALA A C 1
ATOM 864 O O . ALA A 1 119 ? 15.118 20.004 44.955 1.00 19.41 116 ALA A O 1
ATOM 866 N N . LEU A 1 120 ? 16.241 18.431 43.736 1.00 19.34 117 LEU A N 1
ATOM 867 C CA . LEU A 1 120 ? 17.249 18.138 44.770 1.00 18.35 117 LEU A CA 1
ATOM 868 C C . LEU A 1 120 ? 18.642 18.452 44.281 1.00 18.63 117 LEU A C 1
ATOM 869 O O . LEU A 1 120 ? 19.025 17.981 43.257 1.00 18.54 117 LEU A O 1
ATOM 874 N N . VAL A 1 121 ? 19.363 19.364 44.940 1.00 17.80 118 VAL A N 1
ATOM 875 C CA . VAL A 1 121 ? 20.748 19.717 44.602 1.00 17.02 118 VAL A CA 1
ATOM 876 C C . VAL A 1 121 ? 21.704 19.283 45.703 1.00 17.61 118 VAL A C 1
ATOM 877 O O . VAL A 1 121 ? 21.564 19.665 46.901 1.00 17.60 118 VAL A O 1
ATOM 881 N N . THR A 1 122 ? 22.707 18.519 45.328 1.00 18.56 119 THR A N 1
ATOM 882 C CA . THR A 1 122 ? 23.550 17.903 46.318 1.00 18.93 119 THR A CA 1
ATOM 883 C C . THR A 1 122 ? 25.006 18.408 46.307 1.00 17.64 119 THR A C 1
ATOM 884 O O . THR A 1 122 ? 25.681 18.361 45.263 1.00 19.01 119 THR A O 1
ATOM 888 N N . GLY A 1 123 ? 25.492 18.681 47.508 1.00 17.93 120 GLY A N 1
ATOM 889 C CA . GLY A 1 123 ? 26.892 18.849 47.782 1.00 18.12 120 GLY A CA 1
ATOM 890 C C . GLY A 1 123 ? 27.546 17.498 47.980 1.00 18.47 120 GLY A C 1
ATOM 891 O O . GLY A 1 123 ? 26.867 16.468 47.964 1.00 19.42 120 GLY A O 1
ATOM 892 N N . PRO A 1 124 ? 28.883 17.504 48.193 1.00 17.44 121 PRO A N 1
ATOM 893 C CA . PRO A 1 124 ? 29.621 16.318 48.170 1.00 17.07 121 PRO A CA 1
ATOM 894 C C . PRO A 1 124 ? 29.454 15.467 49.431 1.00 17.49 121 PRO A C 1
ATOM 895 O O . PRO A 1 124 ? 29.458 15.983 50.530 1.00 16.13 121 PRO A O 1
ATOM 899 N N . VAL A 1 125 ? 29.451 14.150 49.279 1.00 18.84 122 VAL A N 1
ATOM 900 C CA . VAL A 1 125 ? 29.540 13.251 50.391 1.00 20.06 122 VAL A CA 1
ATOM 901 C C . VAL A 1 125 ? 30.733 12.320 50.246 1.00 19.87 122 VAL A C 1
ATOM 902 O O . VAL A 1 125 ? 31.304 12.204 49.169 1.00 20.29 122 VAL A O 1
ATOM 906 N N . GLN A 1 126 ? 31.119 11.705 51.347 1.00 23.58 123 GLN A N 1
ATOM 907 C CA . GLN A 1 126 ? 32.263 10.763 51.342 1.00 23.88 123 GLN A CA 1
ATOM 908 C C . GLN A 1 126 ? 31.813 9.354 51.655 1.00 23.09 123 GLN A C 1
ATOM 909 O O . GLN A 1 126 ? 31.408 9.088 52.786 1.00 23.31 123 GLN A O 1
ATOM 915 N N . LYS A 1 127 ? 31.909 8.495 50.648 1.00 22.32 124 LYS A N 1
ATOM 916 C CA . LYS A 1 127 ? 31.449 7.118 50.687 1.00 23.41 124 LYS A CA 1
ATOM 917 C C . LYS A 1 127 ? 32.145 6.362 51.784 1.00 23.53 124 LYS A C 1
ATOM 918 O O . LYS A 1 127 ? 31.512 5.579 52.537 1.00 21.48 124 LYS A O 1
ATOM 924 N N . SER A 1 128 ? 33.440 6.570 51.916 1.00 24.14 125 SER A N 1
ATOM 925 C CA . SER A 1 128 ? 34.206 5.688 52.860 1.00 22.91 125 SER A CA 1
ATOM 926 C C . SER A 1 128 ? 33.701 5.796 54.288 1.00 22.24 125 SER A C 1
ATOM 927 O O . SER A 1 128 ? 33.536 4.781 54.978 1.00 20.11 125 SER A O 1
ATOM 930 N N . ILE A 1 129 ? 33.464 7.006 54.773 1.00 20.93 126 ILE A N 1
ATOM 931 C CA . ILE A 1 129 ? 33.025 7.247 56.188 1.00 21.56 126 ILE A CA 1
ATOM 932 C C . ILE A 1 129 ? 31.588 6.786 56.450 1.00 21.55 126 ILE A C 1
ATOM 933 O O . ILE A 1 129 ? 31.263 6.349 57.557 1.00 23.78 126 ILE A O 1
ATOM 938 N N . ILE A 1 130 ? 30.744 6.799 55.416 1.00 20.03 127 ILE A N 1
ATOM 939 C CA . ILE A 1 130 ? 29.395 6.309 55.475 1.00 18.52 127 ILE A CA 1
ATOM 940 C C . ILE A 1 130 ? 29.465 4.809 55.624 1.00 19.32 127 ILE A C 1
ATOM 941 O O . ILE A 1 130 ? 28.833 4.233 56.547 1.00 20.51 127 ILE A O 1
ATOM 946 N N . ASN A 1 131 ? 30.268 4.202 54.776 1.00 21.67 128 ASN A N 1
ATOM 947 C CA . ASN A 1 131 ? 30.472 2.727 54.874 1.00 21.93 128 ASN A CA 1
ATOM 948 C C . ASN A 1 131 ? 31.101 2.304 56.200 1.00 24.77 128 ASN A C 1
ATOM 949 O O . ASN A 1 131 ? 30.783 1.284 56.741 1.00 25.38 128 ASN A O 1
ATOM 954 N N . ASP A 1 132 ? 32.015 3.126 56.717 1.00 26.07 129 ASP A N 1
ATOM 955 C CA . ASP A 1 132 ? 32.714 2.799 57.966 1.00 26.61 129 ASP A CA 1
ATOM 956 C C . ASP A 1 132 ? 31.745 2.754 59.137 1.00 27.22 129 ASP A C 1
ATOM 957 O O . ASP A 1 132 ? 32.051 2.142 60.168 1.00 28.99 129 ASP A O 1
ATOM 962 N N . ALA A 1 133 ? 30.598 3.430 58.990 1.00 27.04 130 ALA A N 1
ATOM 963 C CA . ALA A 1 133 ? 29.533 3.450 59.977 1.00 27.39 130 ALA A CA 1
ATOM 964 C C . ALA A 1 133 ? 28.564 2.309 59.782 1.00 27.39 130 ALA A C 1
ATOM 965 O O . ALA A 1 133 ? 27.540 2.292 60.457 1.00 29.07 130 ALA A O 1
ATOM 967 N N . GLY A 1 134 ? 28.892 1.373 58.876 1.00 27.91 131 GLY A N 1
ATOM 968 C CA . GLY A 1 134 ? 28.020 0.246 58.545 1.00 27.36 131 GLY A CA 1
ATOM 969 C C . GLY A 1 134 ? 26.810 0.504 57.677 1.00 27.29 131 GLY A C 1
ATOM 970 O O . GLY A 1 134 ? 25.851 -0.231 57.740 1.00 26.76 131 GLY A O 1
ATOM 971 N N . ILE A 1 135 ? 26.833 1.573 56.866 1.00 26.02 132 ILE A N 1
ATOM 972 C CA . ILE A 1 135 ? 25.696 1.943 56.029 1.00 25.42 132 ILE A CA 1
ATOM 973 C C . ILE A 1 135 ? 26.018 1.668 54.557 1.00 25.18 132 ILE A C 1
ATOM 974 O O . ILE A 1 135 ? 27.006 2.181 54.050 1.00 23.12 132 ILE A O 1
ATOM 979 N N . PRO A 1 136 ? 25.224 0.828 53.893 1.00 25.77 133 PRO A N 1
ATOM 980 C CA . PRO A 1 136 ? 25.471 0.582 52.474 1.00 25.63 133 PRO A CA 1
ATOM 981 C C . PRO A 1 136 ? 25.368 1.884 51.679 1.00 24.66 133 PRO A C 1
ATOM 982 O O . PRO A 1 136 ? 24.390 2.628 51.808 1.00 24.29 133 PRO A O 1
ATOM 986 N N . PHE A 1 137 ? 26.409 2.170 50.911 1.00 23.56 134 PHE A N 1
ATOM 987 C CA . PHE A 1 137 ? 26.471 3.406 50.133 1.00 24.20 134 PHE A CA 1
ATOM 988 C C . PHE A 1 137 ? 27.565 3.321 49.070 1.00 23.84 134 PHE A C 1
ATOM 989 O O . PHE A 1 137 ? 28.690 2.869 49.327 1.00 24.32 134 PHE A O 1
ATOM 997 N N . ILE A 1 138 ? 27.207 3.759 47.873 1.00 23.32 135 ILE A N 1
ATOM 998 C CA . ILE A 1 138 ? 28.142 3.924 46.799 1.00 23.24 135 ILE A CA 1
ATOM 999 C C . ILE A 1 138 ? 28.110 5.445 46.528 1.00 23.44 135 ILE A C 1
ATOM 1000 O O . ILE A 1 138 ? 29.030 6.166 46.924 1.00 24.78 135 ILE A O 1
ATOM 1005 N N . GLY A 1 139 ? 27.040 5.940 45.906 1.00 22.80 136 GLY A N 1
ATOM 1006 C CA . GLY A 1 139 ? 26.907 7.396 45.708 1.00 22.25 136 GLY A CA 1
ATOM 1007 C C . GLY A 1 139 ? 25.488 7.835 45.886 1.00 21.73 136 GLY A C 1
ATOM 1008 O O . GLY A 1 139 ? 24.599 7.002 46.173 1.00 22.73 136 GLY A O 1
ATOM 1009 N N . HIS A 1 140 ? 25.264 9.144 45.732 1.00 21.74 137 HIS A N 1
ATOM 1010 C CA . HIS A 1 140 ? 23.912 9.707 45.765 1.00 22.50 137 HIS A CA 1
ATOM 1011 C C . HIS A 1 140 ? 23.005 9.002 44.772 1.00 23.13 137 HIS A C 1
ATOM 1012 O O . HIS A 1 140 ? 21.830 8.747 45.068 1.00 23.91 137 HIS A O 1
ATOM 1019 N N . THR A 1 141 ? 23.569 8.688 43.601 1.00 22.65 138 THR A N 1
ATOM 1020 C CA . THR A 1 141 ? 22.792 8.140 42.476 1.00 22.41 138 THR A CA 1
ATOM 1021 C C . THR A 1 141 ? 22.135 6.831 42.875 1.00 21.85 138 THR A C 1
ATOM 1022 O O . THR A 1 141 ? 20.939 6.668 42.733 1.00 21.25 138 THR A O 1
ATOM 1026 N N . GLU A 1 142 ? 22.891 5.901 43.426 1.00 23.95 139 GLU A N 1
ATOM 1027 C CA . GLU A 1 142 ? 22.301 4.606 43.781 1.00 23.72 139 GLU A CA 1
ATOM 1028 C C . GLU A 1 142 ? 21.342 4.735 44.970 1.00 23.86 139 GLU A C 1
ATOM 1029 O O . GLU A 1 142 ? 20.307 4.022 45.071 1.00 24.11 139 GLU A O 1
ATOM 1035 N N . PHE A 1 143 ? 21.682 5.613 45.916 1.00 21.34 140 PHE A N 1
ATOM 1036 C CA . PHE A 1 143 ? 20.818 5.795 47.059 1.00 22.60 140 PHE A CA 1
ATOM 1037 C C . PHE A 1 143 ? 19.463 6.397 46.632 1.00 22.80 140 PHE A C 1
ATOM 1038 O O . PHE A 1 143 ? 18.424 5.881 47.010 1.00 23.86 140 PHE A O 1
ATOM 1046 N N . PHE A 1 144 ? 19.475 7.436 45.793 1.00 21.96 141 PHE A N 1
ATOM 1047 C CA . PHE A 1 144 ? 18.256 7.994 45.291 1.00 23.52 141 PHE A CA 1
ATOM 1048 C C . PHE A 1 144 ? 17.486 7.019 44.343 1.00 24.10 141 PHE A C 1
ATOM 1049 O O . PHE A 1 144 ? 16.262 6.938 44.423 1.00 25.34 141 PHE A O 1
ATOM 1057 N N . ALA A 1 145 ? 18.190 6.350 43.438 1.00 24.67 142 ALA A N 1
ATOM 1058 C CA . ALA A 1 145 ? 17.581 5.362 42.534 1.00 26.48 142 ALA A CA 1
ATOM 1059 C C . ALA A 1 145 ? 16.868 4.301 43.339 1.00 27.72 142 ALA A C 1
ATOM 1060 O O . ALA A 1 145 ? 15.702 4.009 43.062 1.00 28.28 142 ALA A O 1
ATOM 1062 N N . ASP A 1 146 ? 17.541 3.725 44.325 1.00 29.01 143 ASP A N 1
ATOM 1063 C CA . ASP A 1 146 ? 16.937 2.638 45.094 1.00 30.10 143 ASP A CA 1
ATOM 1064 C C . ASP A 1 146 ? 15.741 3.114 45.941 1.00 30.36 143 ASP A C 1
ATOM 1065 O O . ASP A 1 146 ? 14.721 2.417 46.082 1.00 30.16 143 ASP A O 1
ATOM 1070 N N . ARG A 1 147 ? 15.840 4.319 46.461 1.00 30.29 144 ARG A N 1
ATOM 1071 C CA . ARG A 1 147 ? 14.805 4.833 47.326 1.00 30.70 144 ARG A CA 1
ATOM 1072 C C . ARG A 1 147 ? 13.575 5.256 46.485 1.00 30.26 144 ARG A C 1
ATOM 1073 O O . ARG A 1 147 ? 12.442 5.176 46.957 1.00 30.07 144 ARG A O 1
ATOM 1081 N N . SER A 1 148 ? 13.842 5.669 45.252 1.00 29.72 145 SER A N 1
ATOM 1082 C CA . SER A 1 148 ? 12.858 6.033 44.238 1.00 31.27 145 SER A CA 1
ATOM 1083 C C . SER A 1 148 ? 12.215 4.852 43.542 1.00 31.84 145 SER A C 1
ATOM 1084 O O . SER A 1 148 ? 11.251 5.038 42.798 1.00 31.84 145 SER A O 1
ATOM 1087 N N . HIS A 1 149 ? 12.792 3.680 43.714 1.00 33.01 146 HIS A N 1
ATOM 1088 C CA . HIS A 1 149 ? 12.399 2.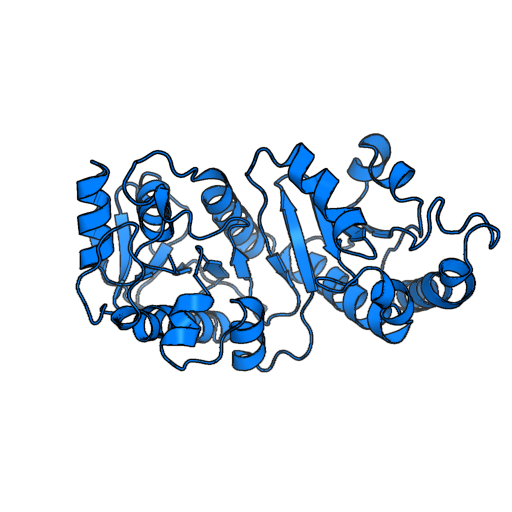477 42.962 1.00 34.93 146 HIS A CA 1
ATOM 1089 C C . HIS A 1 149 ? 12.575 2.697 41.458 1.00 35.65 146 HIS A C 1
ATOM 1090 O O . HIS A 1 149 ? 11.806 2.191 40.636 1.00 34.87 146 HIS A O 1
ATOM 1097 N N . CYS A 1 150 ? 13.623 3.450 41.123 1.00 36.37 147 CYS A N 1
ATOM 1098 C CA . CYS A 1 150 ? 13.911 3.828 39.766 1.00 37.32 147 CYS A CA 1
ATOM 1099 C C . CYS A 1 150 ? 14.856 2.755 39.207 1.00 37.67 147 CYS A C 1
ATOM 1100 O O . CYS A 1 150 ? 15.983 2.560 39.704 1.00 37.33 147 CYS A O 1
ATOM 1103 N N . GLN A 1 151 ? 14.384 2.041 38.189 1.00 38.33 148 GLN A N 1
ATOM 1104 C CA . GLN A 1 151 ? 15.141 0.937 37.602 1.00 38.95 148 GLN A CA 1
ATOM 1105 C C . GLN A 1 151 ? 16.339 1.320 36.711 1.00 37.24 148 GLN A C 1
ATOM 1106 O O . GLN A 1 151 ? 17.274 0.524 36.602 1.00 38.27 148 GLN A O 1
ATOM 1112 N N . ARG A 1 152 ? 16.330 2.479 36.060 1.00 33.66 149 ARG A N 1
ATOM 1113 C CA . ARG A 1 152 ? 17.517 2.883 35.274 1.00 31.86 149 ARG A CA 1
ATOM 1114 C C . ARG A 1 152 ? 17.710 4.376 35.272 1.00 28.52 149 ARG A C 1
ATOM 1115 O O . ARG A 1 152 ? 16.762 5.122 35.127 1.00 27.21 149 ARG A O 1
ATOM 1123 N N . VAL A 1 153 ? 18.955 4.778 35.456 1.00 26.35 150 VAL A N 1
ATOM 1124 C CA . VAL A 1 153 ? 19.287 6.187 35.482 1.00 25.16 150 VAL A CA 1
ATOM 1125 C C . VAL A 1 153 ? 20.341 6.339 34.424 1.00 24.13 150 VAL A C 1
ATOM 1126 O O . VAL A 1 153 ? 20.981 5.369 34.031 1.00 23.95 150 VAL A O 1
ATOM 1130 N N . VAL A 1 154 ? 20.481 7.559 33.942 1.00 22.31 151 VAL A N 1
ATOM 1131 C CA . VAL A 1 154 ? 21.510 7.905 33.006 1.00 22.69 151 VAL A CA 1
ATOM 1132 C C . VAL A 1 154 ? 22.278 9.134 33.549 1.00 21.30 151 VAL A C 1
ATOM 1133 O O . VAL A 1 154 ? 21.676 10.172 33.920 1.00 23.03 151 VAL A O 1
ATOM 1137 N N . MET A 1 155 ? 23.607 9.025 33.564 1.00 23.39 152 MET A N 1
ATOM 1138 C CA . MET A 1 155 ? 24.494 10.134 34.009 1.00 24.28 152 MET A CA 1
ATOM 1139 C C . MET A 1 155 ? 24.715 11.155 32.911 1.00 22.61 152 MET A C 1
ATOM 1140 O O . MET A 1 155 ? 25.086 10.814 31.771 1.00 22.30 152 MET A O 1
ATOM 1145 N N . MET A 1 156 ? 24.542 12.424 33.248 1.00 21.46 153 MET A N 1
ATOM 1146 C CA . MET A 1 156 ? 24.902 13.471 32.356 1.00 20.74 153 MET A CA 1
ATOM 1147 C C . MET A 1 156 ? 25.811 14.447 33.099 1.00 21.40 153 MET A C 1
ATOM 1148 O O . MET A 1 156 ? 25.624 14.703 34.291 1.00 21.60 153 MET A O 1
ATOM 1153 N N . LEU A 1 157 ? 26.826 14.927 32.404 1.00 20.26 154 LEU A N 1
ATOM 1154 C CA . LEU A 1 157 ? 27.633 16.038 32.868 1.00 21.04 154 LEU A CA 1
ATOM 1155 C C . LEU A 1 157 ? 27.326 17.168 31.948 1.00 20.52 154 LEU A C 1
ATOM 1156 O O . LEU A 1 157 ? 27.274 17.009 30.734 1.00 19.30 154 LEU A O 1
ATOM 1161 N N . ALA A 1 158 ? 27.124 18.350 32.498 1.00 21.00 155 ALA A N 1
ATOM 1162 C CA . ALA A 1 158 ? 26.694 19.427 31.681 1.00 22.41 155 ALA A CA 1
ATOM 1163 C C . ALA A 1 158 ? 27.261 20.762 32.138 1.00 24.32 155 ALA A C 1
ATOM 1164 O O . ALA A 1 158 ? 27.496 20.977 33.322 1.00 26.54 155 ALA A O 1
ATOM 1166 N N . THR A 1 159 ? 27.545 21.632 31.201 1.00 26.93 156 THR A N 1
ATOM 1167 C CA . THR A 1 159 ? 27.826 23.004 31.600 1.00 31.12 156 THR A CA 1
ATOM 1168 C C . THR A 1 159 ? 26.732 23.879 31.075 1.00 32.64 156 THR A C 1
ATOM 1169 O O . THR A 1 159 ? 25.813 23.381 30.429 1.00 34.16 156 THR A O 1
ATOM 1173 N N . GLU A 1 160 ? 26.799 25.187 31.354 1.00 35.16 157 GLU A N 1
ATOM 1174 C CA . GLU A 1 160 ? 25.854 26.123 30.752 1.00 35.89 157 GLU A CA 1
ATOM 1175 C C . GLU A 1 160 ? 25.765 25.925 29.231 1.00 35.91 157 GLU A C 1
ATOM 1176 O O . GLU A 1 160 ? 24.679 26.045 28.678 1.00 37.14 157 GLU A O 1
ATOM 1178 N N . GLU A 1 161 ? 26.857 25.526 28.570 1.00 36.11 158 GLU A N 1
ATOM 1179 C CA . GLU A 1 161 ? 26.879 25.395 27.090 1.00 34.95 158 GLU A CA 1
ATOM 1180 C C . GLU A 1 161 ? 26.895 24.005 26.400 1.00 33.85 158 GLU A C 1
ATOM 1181 O O . GLU A 1 161 ? 26.847 23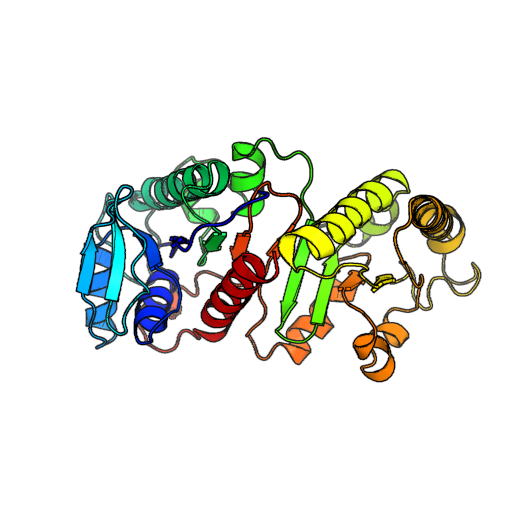.943 25.172 1.00 35.30 158 GLU A O 1
ATOM 1183 N N . LEU A 1 162 ? 26.985 22.904 27.134 1.00 30.45 159 LEU A N 1
ATOM 1184 C CA . LEU A 1 162 ? 27.252 21.598 26.515 1.00 28.53 159 LEU A CA 1
ATOM 1185 C C . LEU A 1 162 ? 26.761 20.464 27.436 1.00 24.69 159 LEU A C 1
ATOM 1186 O O . LEU A 1 162 ? 26.962 20.546 28.625 1.00 25.04 159 LEU A O 1
ATOM 1191 N N . ARG A 1 163 ? 26.092 19.430 26.914 1.00 24.29 160 ARG A N 1
ATOM 1192 C CA . ARG A 1 163 ? 25.608 18.358 27.724 1.00 21.81 160 ARG A CA 1
ATOM 1193 C C . ARG A 1 163 ? 26.041 17.015 27.181 1.00 20.07 160 ARG A C 1
ATOM 1194 O O . ARG A 1 163 ? 25.765 16.733 26.030 1.00 19.91 160 ARG A O 1
ATOM 1202 N N . VAL A 1 164 ? 26.700 16.208 28.008 1.00 16.44 161 VAL A N 1
ATOM 1203 C CA . VAL A 1 164 ? 27.115 14.875 27.547 1.00 17.62 161 VAL A CA 1
ATOM 1204 C C . VAL A 1 164 ? 26.492 13.906 28.427 1.00 16.93 161 VAL A C 1
ATOM 1205 O O . VAL A 1 164 ? 26.639 13.945 29.666 1.00 18.48 161 VAL A O 1
ATOM 1209 N N . ALA A 1 165 ? 25.854 12.921 27.815 1.00 18.61 162 ALA A N 1
ATOM 1210 C CA . ALA A 1 165 ? 25.374 11.780 28.539 1.00 18.08 162 ALA A CA 1
ATOM 1211 C C . ALA A 1 165 ? 26.218 10.603 28.166 1.00 18.31 162 ALA A C 1
ATOM 1212 O O . ALA A 1 165 ? 26.878 10.598 27.128 1.00 17.55 162 ALA A O 1
ATOM 1214 N N . LEU A 1 166 ? 26.244 9.612 29.037 1.00 20.03 163 LEU A N 1
ATOM 1215 C CA . LEU A 1 166 ? 27.095 8.451 28.839 1.00 19.95 163 LEU A CA 1
ATOM 1216 C C . LEU A 1 166 ? 26.256 7.190 28.703 1.00 22.02 163 LEU A C 1
ATOM 1217 O O . LEU A 1 166 ? 25.347 6.960 29.501 1.00 22.80 163 LEU A O 1
ATOM 1222 N N . ALA A 1 167 ? 26.608 6.393 27.717 1.00 21.69 164 ALA A N 1
ATOM 1223 C CA . ALA A 1 167 ? 25.949 5.105 27.500 1.00 23.28 164 ALA A CA 1
ATOM 1224 C C . ALA A 1 167 ? 26.448 4.089 28.505 1.00 24.61 164 ALA A C 1
ATOM 1225 O O . ALA A 1 167 ? 25.737 3.098 28.805 1.00 23.64 164 ALA A O 1
ATOM 1227 N N . THR A 1 168 ? 27.675 4.290 28.976 1.00 23.16 165 THR A N 1
ATOM 1228 C CA . THR A 1 168 ? 28.336 3.396 29.965 1.00 24.11 165 THR A CA 1
ATOM 1229 C C . THR A 1 168 ? 29.161 4.250 30.884 1.00 25.68 165 THR A C 1
ATOM 1230 O O . THR A 1 168 ? 29.610 5.358 30.490 1.00 21.47 165 THR A O 1
ATOM 1234 N N . THR A 1 169 ? 29.366 3.800 32.120 1.00 25.96 166 THR A N 1
ATOM 1235 C CA . THR A 1 169 ? 30.037 4.692 33.073 1.00 26.57 166 THR A CA 1
ATOM 1236 C C . THR A 1 169 ? 31.352 4.100 33.659 1.00 26.00 166 THR A C 1
ATOM 1237 O O . THR A 1 169 ? 32.391 4.125 33.032 1.00 25.87 166 THR A O 1
ATOM 1241 N N . HIS A 1 170 ? 31.320 3.627 34.900 1.00 25.67 167 HIS A N 1
ATOM 1242 C CA . HIS A 1 170 ? 32.545 3.263 35.583 1.00 26.00 167 HIS A CA 1
ATOM 1243 C C . HIS A 1 170 ? 32.824 1.806 35.411 1.00 26.68 167 HIS A C 1
ATOM 1244 O O . HIS A 1 170 ? 32.559 1.010 36.323 1.00 28.94 167 HIS A O 1
ATOM 1251 N N . LEU A 1 171 ? 33.287 1.499 34.214 1.00 27.72 168 LEU A N 1
ATOM 1252 C CA . LEU A 1 171 ? 33.617 0.133 33.770 1.00 28.51 168 LEU A CA 1
ATOM 1253 C C . LEU A 1 171 ? 35.049 0.221 33.306 1.00 27.26 168 LEU A C 1
ATOM 1254 O O . LEU A 1 171 ? 35.450 1.241 32.770 1.00 25.87 168 LEU A O 1
ATOM 1259 N N . PRO A 1 172 ? 35.817 -0.857 33.464 1.00 25.46 169 PRO A N 1
ATOM 1260 C CA . PRO A 1 172 ? 37.093 -0.930 32.790 1.00 25.30 169 PRO A CA 1
ATOM 1261 C C . PRO A 1 172 ? 36.890 -0.868 31.272 1.00 23.92 169 PRO A C 1
ATOM 1262 O O . PRO A 1 172 ? 35.873 -1.297 30.761 1.00 23.66 169 PRO A O 1
ATOM 1266 N N . LEU A 1 173 ? 37.855 -0.328 30.546 1.00 23.32 170 LEU A N 1
ATOM 1267 C CA . LEU A 1 173 ? 37.730 -0.226 29.088 1.00 22.38 170 LEU A CA 1
ATOM 1268 C C . LEU A 1 173 ? 37.475 -1.585 28.440 1.00 22.17 170 LEU A C 1
ATOM 1269 O O . LEU A 1 173 ? 36.678 -1.659 27.542 1.00 21.83 170 LEU A O 1
ATOM 1274 N N . LEU A 1 174 ? 38.105 -2.648 28.926 1.00 23.84 171 LEU A N 1
ATOM 1275 C CA . LEU A 1 174 ? 37.796 -3.978 28.402 1.00 25.52 171 LEU A CA 1
ATOM 1276 C C . LEU A 1 174 ? 36.302 -4.324 28.349 1.00 25.46 171 LEU A C 1
ATOM 1277 O O . LEU A 1 174 ? 35.873 -5.028 27.433 1.00 26.43 171 LEU A O 1
ATOM 1282 N N . ALA A 1 175 ? 35.512 -3.819 29.302 1.00 25.80 172 ALA A N 1
ATOM 1283 C CA . ALA A 1 175 ? 34.110 -4.194 29.456 1.00 25.84 172 ALA A CA 1
ATOM 1284 C C . ALA A 1 175 ? 33.154 -3.324 28.634 1.00 26.13 172 ALA A C 1
ATOM 1285 O O . ALA A 1 175 ? 31.974 -3.682 28.434 1.00 26.79 172 ALA A O 1
ATOM 1287 N N . VAL A 1 176 ? 33.658 -2.201 28.126 1.00 25.11 173 VAL A N 1
ATOM 1288 C CA . VAL A 1 176 ? 32.786 -1.251 27.422 1.00 24.69 173 VAL A CA 1
ATOM 1289 C C . VAL A 1 176 ? 32.098 -1.830 26.159 1.00 24.19 173 VAL A C 1
ATOM 1290 O O . VAL A 1 176 ? 30.873 -1.744 26.043 1.00 22.83 173 VAL A O 1
ATOM 1294 N N . PRO A 1 177 ? 32.880 -2.450 25.227 1.00 25.79 174 PRO A N 1
ATOM 1295 C CA . PRO A 1 177 ? 32.187 -2.901 24.041 1.00 26.41 174 PRO A CA 1
ATOM 1296 C C . PRO A 1 177 ? 31.082 -3.905 24.280 1.00 28.03 174 PRO A C 1
ATOM 1297 O O . PRO A 1 177 ? 30.047 -3.800 23.630 1.00 28.49 174 PRO A O 1
ATOM 1301 N N . GLY A 1 178 ? 31.304 -4.883 25.160 1.00 29.25 175 GLY A N 1
ATOM 1302 C CA . GLY A 1 178 ? 30.261 -5.824 25.572 1.00 28.78 175 GLY A CA 1
ATOM 1303 C C . GLY A 1 178 ? 29.044 -5.246 26.276 1.00 28.99 175 GLY A C 1
ATOM 1304 O O . GLY A 1 178 ? 27.953 -5.825 26.252 1.00 29.21 175 GLY A O 1
ATOM 1305 N N . ALA A 1 179 ? 29.215 -4.087 26.893 1.00 28.00 176 ALA A N 1
ATOM 1306 C CA . ALA A 1 179 ? 28.167 -3.457 27.683 1.00 28.09 176 ALA A CA 1
ATOM 1307 C C . ALA A 1 179 ? 27.217 -2.612 26.826 1.00 28.25 176 ALA A C 1
ATOM 1308 O O . ALA A 1 179 ? 26.124 -2.241 27.270 1.00 27.96 176 ALA A O 1
ATOM 1310 N N . ILE A 1 180 ? 27.635 -2.315 25.604 1.00 28.39 177 ILE A N 1
ATOM 1311 C CA . ILE A 1 180 ? 26.782 -1.615 24.652 1.00 28.67 177 ILE A CA 1
ATOM 1312 C C . ILE A 1 180 ? 25.934 -2.603 23.818 1.00 27.91 177 ILE A C 1
ATOM 1313 O O . ILE A 1 180 ? 26.428 -3.343 22.969 1.00 27.97 177 ILE A O 1
ATOM 1318 N N . THR A 1 181 ? 24.644 -2.599 24.083 1.00 27.72 178 THR A N 1
ATOM 1319 C CA . THR A 1 181 ? 23.734 -3.438 23.347 1.00 27.58 178 THR A CA 1
ATOM 1320 C C . THR A 1 181 ? 22.639 -2.572 22.712 1.00 27.40 178 THR A C 1
ATOM 1321 O O . THR A 1 181 ? 22.480 -1.388 23.050 1.00 26.28 178 THR A O 1
ATOM 1325 N N . GLN A 1 182 ? 21.845 -3.149 21.816 1.00 27.30 179 GLN A N 1
ATOM 1326 C CA . GLN A 1 182 ? 20.669 -2.449 21.307 1.00 27.18 179 GLN A CA 1
ATOM 1327 C C . GLN A 1 182 ? 19.707 -2.137 22.452 1.00 27.15 179 GLN A C 1
ATOM 1328 O O . GLN A 1 182 ? 19.212 -1.011 22.560 1.00 25.93 179 GLN A O 1
ATOM 1334 N N . ALA A 1 183 ? 19.505 -3.112 23.338 1.00 27.55 180 ALA A N 1
ATOM 1335 C CA . ALA A 1 183 ? 18.639 -2.942 24.502 1.00 27.72 180 ALA A CA 1
ATOM 1336 C C . ALA A 1 183 ? 19.147 -1.802 25.354 1.00 27.01 180 ALA A C 1
ATOM 1337 O O . ALA A 1 183 ? 18.386 -0.934 25.727 1.00 25.74 180 ALA A O 1
ATOM 1339 N N . SER A 1 184 ? 20.446 -1.804 25.643 1.00 27.48 181 SER A N 1
ATOM 1340 C CA . SER A 1 184 ? 20.996 -0.777 26.553 1.00 26.71 181 SER A CA 1
ATOM 1341 C C . SER A 1 184 ? 20.904 0.594 25.939 1.00 26.07 181 SER A C 1
ATOM 1342 O O . SER A 1 184 ? 20.569 1.536 26.628 1.00 26.65 181 SER A O 1
ATOM 1345 N N . LEU A 1 185 ? 21.162 0.690 24.635 1.00 25.94 182 LEU A N 1
ATOM 1346 C CA . LEU A 1 185 ? 21.096 1.999 23.989 1.00 25.06 182 LEU A CA 1
ATOM 1347 C C . LEU A 1 185 ? 19.658 2.483 23.887 1.00 25.46 182 LEU A C 1
ATOM 1348 O O . LEU A 1 185 ? 19.383 3.699 23.985 1.00 24.02 182 LEU A O 1
ATOM 1353 N N . HIS A 1 186 ? 18.732 1.558 23.633 1.00 25.39 183 HIS A N 1
ATOM 1354 C CA . HIS A 1 186 ? 17.291 1.895 23.607 1.00 26.00 183 HIS A CA 1
ATOM 1355 C C . HIS A 1 186 ? 16.867 2.563 24.917 1.00 26.26 183 HIS A C 1
ATOM 1356 O O . HIS A 1 186 ? 16.276 3.650 24.933 1.00 26.58 183 HIS A O 1
ATOM 1363 N N . GLU A 1 187 ? 17.269 1.967 26.015 1.00 27.14 184 GLU A N 1
ATOM 1364 C CA . GLU A 1 187 ? 16.877 2.461 27.351 1.00 28.13 184 GLU A CA 1
ATOM 1365 C C . GLU A 1 187 ? 17.502 3.803 27.667 1.00 25.61 184 GLU A C 1
ATOM 1366 O O . GLU A 1 187 ? 16.817 4.768 28.064 1.00 26.87 184 GLU A O 1
ATOM 1372 N N . VAL A 1 188 ? 18.812 3.874 27.433 1.00 24.72 185 VAL A N 1
ATOM 1373 C CA . VAL A 1 188 ? 19.550 5.116 27.688 1.00 23.41 185 VAL A CA 1
ATOM 1374 C C . VAL A 1 188 ? 19.043 6.290 26.863 1.00 23.13 185 VAL A C 1
ATOM 1375 O O . VAL A 1 188 ? 18.805 7.358 27.429 1.00 21.87 185 VAL A O 1
ATOM 1379 N N . ILE A 1 189 ? 18.907 6.117 25.535 1.00 22.21 186 ILE A N 1
ATOM 1380 C CA . ILE A 1 189 ? 18.424 7.204 24.665 1.00 22.80 186 ILE A CA 1
ATOM 1381 C C . ILE A 1 189 ? 16.944 7.582 24.967 1.00 22.04 186 ILE A C 1
ATOM 1382 O O . ILE A 1 189 ? 16.598 8.762 24.907 1.00 24.00 186 ILE A O 1
ATOM 1387 N N . THR A 1 190 ? 16.097 6.601 25.326 1.00 23.93 187 THR A N 1
ATOM 1388 C CA . THR A 1 190 ? 14.664 6.907 25.664 1.00 23.59 187 THR A CA 1
ATOM 1389 C C . THR A 1 190 ? 14.627 7.852 26.844 1.00 23.97 187 THR A C 1
ATOM 1390 O O . THR A 1 190 ? 13.976 8.915 26.797 1.00 23.51 187 THR A O 1
ATOM 1394 N N . ILE A 1 191 ? 15.427 7.524 27.866 1.00 24.29 188 ILE A N 1
ATOM 1395 C CA . ILE A 1 191 ? 15.506 8.347 29.066 1.00 23.90 188 ILE A CA 1
ATOM 1396 C C . ILE A 1 191 ? 16.057 9.688 28.727 1.00 22.79 188 ILE A C 1
ATOM 1397 O O . ILE A 1 191 ? 15.517 10.722 29.157 1.00 22.33 188 ILE A O 1
ATOM 1402 N N . LEU A 1 192 ? 17.110 9.697 27.903 1.00 22.57 189 LEU A N 1
ATOM 1403 C CA . LEU A 1 192 ? 17.791 10.957 27.587 1.00 21.52 189 LEU A CA 1
ATOM 1404 C C . LEU A 1 192 ? 16.858 11.892 26.853 1.00 22.01 189 LEU A C 1
ATOM 1405 O O . LEU A 1 192 ? 16.763 13.033 27.200 1.00 23.03 189 LEU A O 1
ATOM 1410 N N . ASP A 1 193 ? 16.216 11.376 25.803 1.00 23.84 190 ASP A N 1
ATOM 1411 C CA . ASP A 1 193 ? 15.221 12.123 25.025 1.00 23.97 190 ASP A CA 1
ATOM 1412 C C . ASP A 1 193 ? 14.056 12.551 25.919 1.00 23.16 190 ASP A C 1
ATOM 1413 O O . ASP A 1 193 ? 13.713 13.720 25.941 1.00 21.94 190 ASP A O 1
ATOM 1418 N N . ASN A 1 194 ? 13.493 11.616 26.677 1.00 23.79 191 ASN A N 1
ATOM 1419 C CA . ASN A 1 194 ? 12.382 11.956 27.613 1.00 25.62 191 ASN A CA 1
ATOM 1420 C C . ASN A 1 194 ? 12.739 13.123 28.544 1.00 24.74 191 ASN A C 1
ATOM 1421 O O . ASN A 1 194 ? 12.004 14.086 28.636 1.00 25.44 191 ASN A O 1
ATOM 1426 N N . ASP A 1 195 ? 13.925 13.083 29.173 1.00 23.92 192 ASP A N 1
ATOM 1427 C CA . ASP A 1 195 ? 14.311 14.174 30.097 1.00 23.24 192 ASP A CA 1
ATOM 1428 C C . ASP A 1 195 ? 14.689 15.439 29.442 1.00 22.42 192 ASP A C 1
ATOM 1429 O O . ASP A 1 195 ? 14.460 16.528 29.999 1.00 22.52 192 ASP A O 1
ATOM 1434 N N . LEU A 1 196 ? 15.314 15.392 28.263 1.00 22.44 193 LEU A N 1
ATOM 1435 C CA . LEU A 1 196 ? 15.509 16.677 27.543 1.00 22.35 193 LEU A CA 1
ATOM 1436 C C . LEU A 1 196 ? 14.169 17.488 27.322 1.00 22.28 193 LEU A C 1
ATOM 1437 O O . LEU A 1 196 ? 14.101 18.747 27.457 1.00 21.84 193 LEU A O 1
ATOM 1442 N N . LYS A 1 197 ? 13.118 16.763 27.006 1.00 23.75 194 LYS A N 1
ATOM 1443 C CA . LYS A 1 197 ? 11.768 17.310 26.810 1.00 25.64 194 LYS A CA 1
ATOM 1444 C C . LYS A 1 197 ? 11.132 17.769 28.140 1.00 27.34 194 LYS A C 1
ATOM 1445 O O . LYS A 1 197 ? 10.706 18.893 28.243 1.00 30.42 194 LYS A O 1
ATOM 1451 N N . THR A 1 198 ? 11.127 16.878 29.122 1.00 28.40 195 THR A N 1
ATOM 1452 C CA . THR A 1 198 ? 10.347 17.035 30.380 1.00 30.17 195 THR A CA 1
ATOM 1453 C C . THR A 1 198 ? 11.110 17.821 31.451 1.00 31.57 195 THR A C 1
ATOM 1454 O O . THR A 1 198 ? 10.499 18.519 32.286 1.00 31.52 195 THR A O 1
ATOM 1458 N N . LYS A 1 199 ? 12.443 17.746 31.424 1.00 32.32 196 LYS A N 1
ATOM 1459 C CA . LYS A 1 199 ? 13.276 18.420 32.447 1.00 32.48 196 LYS A CA 1
ATOM 1460 C C . LYS A 1 199 ? 13.941 19.633 31.889 1.00 32.49 196 LYS A C 1
ATOM 1461 O O . LYS A 1 199 ? 13.987 20.648 32.554 1.00 32.62 196 LYS A O 1
ATOM 1467 N N . PHE A 1 200 ? 14.474 19.566 30.659 1.00 31.92 197 PHE A N 1
ATOM 1468 C CA . PHE A 1 200 ? 15.136 20.748 30.074 1.00 32.28 197 PHE A CA 1
ATOM 1469 C C . PHE A 1 200 ? 14.227 21.598 29.192 1.00 32.48 197 PHE A C 1
ATOM 1470 O O . PHE A 1 200 ? 14.631 22.687 28.745 1.00 33.87 197 PHE A O 1
ATOM 1478 N N . GLY A 1 201 ? 13.014 21.101 28.949 1.00 32.73 198 GLY A N 1
ATOM 1479 C CA . GLY A 1 201 ? 12.008 21.833 28.162 1.00 32.51 198 GLY A CA 1
ATOM 1480 C C . GLY A 1 201 ? 12.412 22.056 26.705 1.00 32.20 198 GLY A C 1
ATOM 1481 O O . GLY A 1 201 ? 12.194 23.112 26.140 1.00 32.59 198 GLY A O 1
ATOM 1482 N N . ILE A 1 202 ? 13.069 21.073 26.105 1.00 30.21 199 ILE A N 1
ATOM 1483 C CA . ILE A 1 202 ? 13.409 21.133 24.684 1.00 29.42 199 ILE A CA 1
ATOM 1484 C C . ILE A 1 202 ? 12.411 20.262 23.948 1.00 29.05 199 ILE A C 1
ATOM 1485 O O . ILE A 1 202 ? 12.373 19.067 24.168 1.00 26.71 199 ILE A O 1
ATOM 1490 N N . THR A 1 203 ? 11.570 20.847 23.095 1.00 29.39 200 THR A N 1
ATOM 1491 C CA . THR A 1 203 ? 10.413 20.064 22.610 1.00 29.80 200 THR A CA 1
ATOM 1492 C C . THR A 1 203 ? 10.803 18.944 21.626 1.00 28.92 200 THR A C 1
ATOM 1493 O O . THR A 1 203 ? 10.190 17.876 21.597 1.00 27.57 200 THR A O 1
ATOM 1497 N N . GLN A 1 204 ? 11.852 19.189 20.864 1.00 28.13 201 GLN A N 1
ATOM 1498 C CA . GLN A 1 204 ? 12.313 18.250 19.866 1.00 28.20 201 GLN A CA 1
ATOM 1499 C C . GLN A 1 204 ? 13.848 18.181 19.924 1.00 27.28 201 GLN A C 1
ATOM 1500 O O . GLN A 1 204 ? 14.525 18.708 19.059 1.00 25.96 201 GLN A O 1
ATOM 1506 N N . PRO A 1 205 ? 14.391 17.519 20.973 1.00 27.29 202 PRO A N 1
ATOM 1507 C CA . PRO A 1 205 ? 15.832 17.462 21.193 1.00 25.76 202 PRO A CA 1
ATOM 1508 C C . PRO A 1 205 ? 16.571 16.830 20.010 1.00 24.32 202 PRO A C 1
ATOM 1509 O O . PRO A 1 205 ? 16.188 15.774 19.513 1.00 23.65 202 PRO A O 1
ATOM 1513 N N . GLN A 1 206 ? 17.664 17.481 19.634 1.00 24.72 203 GLN A N 1
ATOM 1514 C CA . GLN A 1 206 ? 18.608 16.941 18.667 1.00 23.32 203 GLN A CA 1
ATOM 1515 C C . GLN A 1 206 ? 19.743 16.284 19.401 1.00 21.23 203 GLN A C 1
ATOM 1516 O O . GLN A 1 206 ? 20.619 16.902 19.937 1.00 20.27 203 GLN A O 1
ATOM 1522 N N . ILE A 1 207 ? 19.742 14.971 19.394 1.00 20.04 204 ILE A N 1
ATOM 1523 C CA . ILE A 1 207 ? 20.719 14.202 20.100 1.00 21.04 204 ILE A CA 1
ATOM 1524 C C . ILE A 1 207 ? 21.754 13.688 19.070 1.00 21.28 204 ILE A C 1
ATOM 1525 O O . ILE A 1 207 ? 21.387 13.075 18.080 1.00 22.07 204 ILE A O 1
ATOM 1530 N N . TYR A 1 208 ? 23.023 13.983 19.338 1.00 20.89 205 TYR A N 1
ATOM 1531 C CA . TYR A 1 208 ? 24.170 13.586 18.536 1.00 20.76 205 TYR A CA 1
ATOM 1532 C C . TYR A 1 208 ? 24.909 12.500 19.265 1.00 21.31 205 TYR A C 1
ATOM 1533 O O . TYR A 1 208 ? 25.151 12.633 20.458 1.00 20.68 205 TYR A O 1
ATOM 1542 N N . VAL A 1 209 ? 25.225 11.425 18.536 1.00 17.63 206 VAL A N 1
ATOM 1543 C CA . VAL A 1 209 ? 25.754 10.169 19.072 1.00 18.66 206 VAL A CA 1
ATOM 1544 C C . VAL A 1 209 ? 27.136 9.831 18.545 1.00 18.96 206 VAL A C 1
ATOM 1545 O O . VAL A 1 209 ? 27.382 9.820 17.303 1.00 20.40 206 VAL A O 1
ATOM 1549 N N . CYS A 1 210 ? 28.063 9.576 19.481 1.00 19.02 207 CYS A N 1
ATOM 1550 C CA . CYS A 1 210 ? 29.395 9.103 19.172 1.00 18.87 207 CYS A CA 1
ATOM 1551 C C . CYS A 1 210 ? 29.389 7.673 18.747 1.00 18.64 207 CYS A C 1
ATOM 1552 O O . CYS A 1 210 ? 28.672 6.878 19.337 1.00 19.00 207 CYS A O 1
ATOM 1555 N N . GLY A 1 211 ? 30.226 7.312 17.771 1.00 19.13 208 GLY A N 1
ATOM 1556 C CA . GLY A 1 211 ? 30.496 5.873 17.624 1.00 20.06 208 GLY A CA 1
ATOM 1557 C C . GLY A 1 211 ? 31.257 5.365 18.818 1.00 20.44 208 GLY A C 1
ATOM 1558 O O . GLY A 1 211 ? 31.750 6.154 19.639 1.00 21.37 208 GLY A O 1
ATOM 1559 N N . LEU A 1 212 ? 31.337 4.035 18.940 1.00 20.51 209 LEU A N 1
ATOM 1560 C CA . LEU A 1 212 ? 32.151 3.384 19.937 1.00 21.53 209 LEU A CA 1
ATOM 1561 C C . LEU A 1 212 ? 33.644 3.366 19.585 1.00 20.48 209 LEU A C 1
ATOM 1562 O O . LEU A 1 212 ? 34.529 3.558 20.447 1.00 20.73 209 LEU A O 1
ATOM 1567 N N . ASN A 1 213 ? 33.914 3.158 18.309 1.00 20.77 210 ASN A N 1
ATOM 1568 C CA . ASN A 1 213 ? 35.249 2.969 17.788 1.00 21.64 210 ASN A CA 1
ATOM 1569 C C . ASN A 1 213 ? 35.797 4.238 17.234 1.00 20.85 210 ASN A C 1
ATOM 1570 O O . ASN A 1 213 ? 35.012 5.169 16.940 1.00 23.92 210 ASN A O 1
ATOM 1575 N N . PRO A 1 214 ? 37.145 4.351 17.127 1.00 21.53 211 PRO A N 1
ATOM 1576 C CA . PRO A 1 214 ? 37.647 5.575 16.493 1.00 21.17 211 PRO A CA 1
ATOM 1577 C C . PRO A 1 214 ? 37.062 5.696 15.032 1.00 21.55 211 PRO A C 1
ATOM 1578 O O . PRO A 1 214 ? 36.834 4.710 14.377 1.00 20.93 211 PRO A O 1
ATOM 1582 N N . HIS A 1 215 ? 36.784 6.899 14.564 1.00 21.68 212 HIS A N 1
ATOM 1583 C CA . HIS A 1 215 ? 36.215 7.122 13.210 1.00 23.32 212 HIS A CA 1
ATOM 1584 C C . HIS A 1 215 ? 34.857 6.405 13.024 1.00 23.28 212 HIS A C 1
ATOM 1585 O O . HIS A 1 215 ? 34.457 6.125 11.891 1.00 22.68 212 HIS A O 1
ATOM 1592 N N . ALA A 1 216 ? 34.140 6.202 14.132 1.00 22.85 213 ALA A N 1
ATOM 1593 C CA . ALA A 1 216 ? 32.888 5.447 14.181 1.00 23.38 213 ALA A CA 1
ATOM 1594 C C . ALA A 1 216 ? 33.027 4.166 13.381 1.00 22.32 213 ALA A C 1
ATOM 1595 O O . ALA A 1 216 ? 32.131 3.758 12.679 1.00 21.74 213 ALA A O 1
ATOM 1597 N N . GLY A 1 217 ? 34.191 3.577 13.463 1.00 22.74 214 GLY A N 1
ATOM 1598 C CA . GLY A 1 217 ? 34.348 2.188 12.920 1.00 23.23 214 GLY A CA 1
ATOM 1599 C C . GLY A 1 217 ? 34.807 2.189 11.477 1.00 24.35 214 GLY A C 1
ATOM 1600 O O . GLY A 1 217 ? 35.174 1.136 10.961 1.00 23.45 214 GLY A O 1
ATOM 1601 N N . GLU A 1 218 ? 34.862 3.366 10.848 1.00 25.54 215 GLU A N 1
ATOM 1602 C CA . GLU A 1 218 ? 35.339 3.514 9.445 1.00 27.78 215 GLU A CA 1
ATOM 1603 C C . GLU A 1 218 ? 34.867 2.392 8.521 1.00 28.54 215 GLU A C 1
ATOM 1604 O O . GLU A 1 218 ? 35.663 1.676 7.906 1.00 29.35 215 GLU A O 1
ATOM 1610 N N . GLY A 1 219 ? 33.555 2.202 8.481 1.00 29.10 216 GLY A N 1
ATOM 1611 C CA . GLY A 1 219 ? 32.944 1.346 7.485 1.00 29.08 216 GLY A CA 1
ATOM 1612 C C . GLY A 1 219 ? 33.180 -0.084 7.830 1.00 29.62 216 GLY A C 1
ATOM 1613 O O . GLY A 1 219 ? 33.155 -0.923 6.932 1.00 28.74 216 GLY A O 1
ATOM 1614 N N . GLY A 1 220 ? 33.412 -0.377 9.106 1.00 29.15 217 GLY A N 1
ATOM 1615 C CA . GLY A 1 220 ? 33.718 -1.757 9.494 1.00 29.68 217 GLY A CA 1
ATOM 1616 C C . GLY A 1 220 ? 35.202 -2.070 9.486 1.00 30.23 217 GLY A C 1
ATOM 1617 O O . GLY A 1 220 ? 35.563 -3.154 9.899 1.00 31.39 217 GLY A O 1
ATOM 1618 N N . HIS A 1 221 ? 36.056 -1.120 9.068 1.00 31.30 218 HIS A N 1
ATOM 1619 C CA . HIS A 1 221 ? 37.513 -1.340 8.976 1.00 32.57 218 HIS A CA 1
ATOM 1620 C C . HIS A 1 221 ? 38.267 -1.063 10.311 1.00 30.99 218 HIS A C 1
ATOM 1621 O O . HIS A 1 221 ? 39.486 -1.289 10.442 1.00 30.95 218 HIS A O 1
ATOM 1628 N N . MET A 1 222 ? 37.545 -0.571 11.299 1.00 30.22 219 MET A N 1
ATOM 1629 C CA . MET A 1 222 ? 38.152 -0.178 12.563 1.00 29.32 219 MET A CA 1
ATOM 1630 C C . MET A 1 222 ? 37.133 -0.550 13.668 1.00 28.12 219 MET A C 1
ATOM 1631 O O . MET A 1 222 ? 36.863 0.237 14.573 1.00 27.81 219 MET A O 1
ATOM 1636 N N . GLY A 1 223 ? 36.558 -1.750 13.555 1.00 26.29 220 GLY A N 1
ATOM 1637 C CA . GLY A 1 223 ? 35.483 -2.240 14.450 1.00 25.78 220 GLY A CA 1
ATOM 1638 C C . GLY A 1 223 ? 34.093 -2.388 13.806 1.00 25.03 220 GLY A C 1
ATOM 1639 O O . GLY A 1 223 ? 33.773 -1.722 12.847 1.00 22.93 220 GLY A O 1
ATOM 1640 N N . HIS A 1 224 ? 33.281 -3.293 14.344 1.00 23.49 221 HIS A N 1
ATOM 1641 C CA . HIS A 1 224 ? 31.981 -3.676 13.803 1.00 24.19 221 HIS A CA 1
ATOM 1642 C C . HIS A 1 224 ? 30.767 -3.235 14.607 1.00 24.04 221 HIS A C 1
ATOM 1643 O O . HIS A 1 224 ? 29.628 -3.418 14.138 1.00 23.95 221 HIS A O 1
ATOM 1650 N 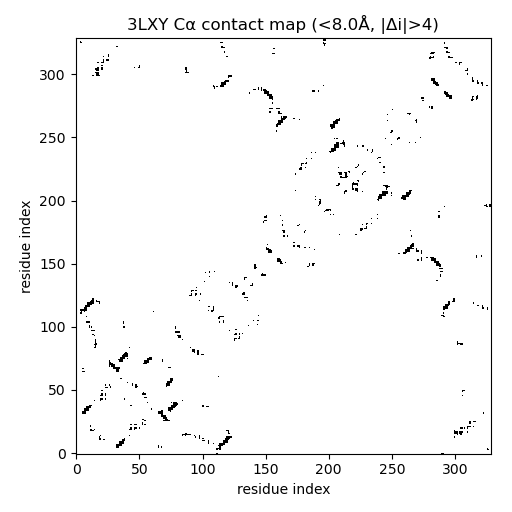N . GLU A 1 225 ? 30.983 -2.640 15.789 1.00 23.64 222 GLU A N 1
ATOM 1651 C CA . GLU A 1 225 ? 29.861 -2.279 16.702 1.00 23.87 222 GLU A CA 1
ATOM 1652 C C . GLU A 1 225 ? 28.926 -1.226 16.148 1.00 24.14 222 GLU A C 1
ATOM 1653 O O . GLU A 1 225 ? 27.720 -1.265 16.401 1.00 24.52 222 GLU A O 1
ATOM 1659 N N . GLU A 1 226 ? 29.440 -0.289 15.369 1.00 25.49 223 GLU A N 1
ATOM 1660 C CA . GLU A 1 226 ? 28.546 0.681 14.752 1.00 24.29 223 GLU A CA 1
ATOM 1661 C C . GLU A 1 226 ? 27.541 -0.020 13.806 1.00 25.51 223 GLU A C 1
ATOM 1662 O O . GLU A 1 226 ? 26.348 0.239 13.873 1.00 24.86 223 GLU A O 1
ATOM 1668 N N . ILE A 1 227 ? 28.044 -0.927 12.973 1.00 27.36 224 ILE A N 1
ATOM 1669 C CA . ILE A 1 227 ? 27.251 -1.627 11.984 1.00 27.79 224 ILE A CA 1
ATOM 1670 C C . ILE A 1 227 ? 26.329 -2.663 12.618 1.00 28.14 224 ILE A C 1
ATOM 1671 O O . ILE A 1 227 ? 25.184 -2.716 12.254 1.00 28.59 224 ILE A O 1
ATOM 1676 N N . ASP A 1 228 ? 26.831 -3.493 13.522 1.00 29.44 225 ASP A N 1
ATOM 1677 C CA . ASP A 1 228 ? 26.020 -4.547 14.106 1.00 30.56 225 ASP A CA 1
ATOM 1678 C C . ASP A 1 228 ? 25.032 -4.111 15.175 1.00 29.62 225 ASP A C 1
ATOM 1679 O O . ASP A 1 228 ? 24.049 -4.803 15.367 1.00 29.24 225 ASP A O 1
ATOM 1684 N N . THR A 1 229 ? 25.264 -2.968 15.840 1.00 28.44 226 THR A N 1
ATOM 1685 C CA . THR A 1 229 ? 24.569 -2.644 17.135 1.00 26.96 226 THR A CA 1
ATOM 1686 C C . THR A 1 229 ? 24.107 -1.227 17.210 1.00 26.18 226 THR A C 1
ATOM 1687 O O . THR A 1 229 ? 22.926 -0.964 17.411 1.00 26.67 226 THR A O 1
ATOM 1691 N N . ILE A 1 230 ? 25.012 -0.284 17.035 1.00 24.95 227 ILE A N 1
ATOM 1692 C CA . ILE A 1 230 ? 24.626 1.136 17.206 1.00 23.97 227 ILE A CA 1
ATOM 1693 C C . ILE A 1 230 ? 23.655 1.641 16.142 1.00 24.14 227 ILE A C 1
ATOM 1694 O O . ILE A 1 230 ? 22.612 2.248 16.466 1.00 25.51 227 ILE A O 1
ATOM 1699 N N . ILE A 1 231 ? 24.005 1.446 14.882 1.00 22.57 228 ILE A N 1
ATOM 1700 C CA . ILE A 1 231 ? 23.189 1.922 13.781 1.00 23.04 228 ILE A CA 1
ATOM 1701 C C . ILE A 1 231 ? 21.751 1.330 13.853 1.00 22.13 228 ILE A C 1
ATOM 1702 O O . ILE A 1 231 ? 20.780 2.093 13.855 1.00 20.80 228 ILE A O 1
ATOM 1707 N N . PRO A 1 232 ? 21.615 -0.005 14.025 1.00 22.35 229 PRO A N 1
ATOM 1708 C CA . PRO A 1 232 ? 20.296 -0.553 14.088 1.00 22.33 229 PRO A CA 1
ATOM 1709 C C . PRO A 1 232 ? 19.485 -0.018 15.252 1.00 21.20 229 PRO A C 1
ATOM 1710 O O . PRO A 1 232 ? 18.271 0.096 15.135 1.00 23.40 229 PRO A O 1
ATOM 1714 N N . ALA A 1 233 ? 20.141 0.299 16.383 1.00 21.08 230 ALA A N 1
ATOM 1715 C CA . ALA A 1 233 ? 19.471 0.773 17.570 1.00 20.24 230 ALA A CA 1
ATOM 1716 C C . ALA A 1 233 ? 18.982 2.194 17.321 1.00 20.25 230 ALA A C 1
ATOM 1717 O O . ALA A 1 233 ? 17.857 2.538 17.660 1.00 20.19 230 ALA A O 1
ATOM 1719 N N . LEU A 1 234 ? 19.824 2.977 16.691 1.00 20.80 231 LEU A N 1
ATOM 1720 C CA . LEU A 1 234 ? 19.429 4.333 16.399 1.00 21.66 231 LEU A CA 1
ATOM 1721 C C . LEU A 1 234 ? 18.269 4.355 15.409 1.00 23.64 231 LEU A C 1
ATOM 1722 O O . LEU A 1 234 ? 17.360 5.237 15.480 1.00 24.06 231 LEU A O 1
ATOM 1727 N N . ASN A 1 235 ? 18.315 3.475 14.429 1.00 25.11 232 ASN A N 1
ATOM 1728 C CA . ASN A 1 235 ? 17.215 3.437 13.459 1.00 26.19 232 ASN A CA 1
ATOM 1729 C C . ASN A 1 235 ? 15.861 3.033 14.092 1.00 25.59 232 ASN A C 1
ATOM 1730 O O . ASN A 1 235 ? 14.830 3.623 13.790 1.00 26.30 232 ASN A O 1
ATOM 1735 N N . THR A 1 236 ? 15.874 2.057 14.987 1.00 26.13 233 THR A N 1
ATOM 1736 C CA . THR A 1 236 ? 14.670 1.752 15.741 1.00 26.63 233 THR A CA 1
ATOM 1737 C C . THR A 1 236 ? 14.133 2.943 16.526 1.00 26.22 233 THR A C 1
ATOM 1738 O O . THR A 1 236 ? 12.939 3.213 16.490 1.00 24.95 233 THR A O 1
ATOM 1742 N N . LEU A 1 237 ? 15.035 3.675 17.185 1.00 25.63 234 LEU A N 1
ATOM 1743 C CA . LEU A 1 237 ? 14.652 4.844 17.944 1.00 25.56 234 LEU A CA 1
ATOM 1744 C C . LEU A 1 237 ? 14.161 5.961 17.053 1.00 26.21 234 LEU A C 1
ATOM 1745 O O . LEU A 1 237 ? 13.247 6.732 17.441 1.00 27.09 234 LEU A O 1
ATOM 1750 N N . ARG A 1 238 ? 14.750 6.103 15.854 1.00 26.37 235 ARG A N 1
ATOM 1751 C CA . ARG A 1 238 ? 14.311 7.177 14.969 1.00 27.11 235 ARG A CA 1
ATOM 1752 C C . ARG A 1 238 ? 12.846 6.885 14.491 1.00 28.35 235 ARG A C 1
ATOM 1753 O O . ARG A 1 238 ? 12.089 7.781 14.283 1.00 25.72 235 ARG A O 1
ATOM 1761 N N . GLN A 1 239 ? 12.524 5.614 14.365 1.00 30.09 236 GLN A N 1
ATOM 1762 C CA . GLN A 1 239 ? 11.178 5.146 14.033 1.00 33.64 236 GLN A CA 1
ATOM 1763 C C . GLN A 1 239 ? 10.163 5.544 15.104 1.00 33.87 236 GLN A C 1
ATOM 1764 O O . GLN A 1 239 ? 8.986 5.751 14.807 1.00 35.06 236 GLN A O 1
ATOM 1770 N N . GLN A 1 240 ? 10.625 5.628 16.357 1.00 33.23 237 GLN A N 1
ATOM 1771 C CA . GLN A 1 240 ? 9.777 6.033 17.477 1.00 32.43 237 GLN A CA 1
ATOM 1772 C C . GLN A 1 240 ? 9.773 7.541 17.619 1.00 31.13 237 GLN A C 1
ATOM 1773 O O . GLN A 1 240 ? 9.152 8.092 18.528 1.00 32.53 237 GLN A O 1
ATOM 1779 N N . GLY A 1 241 ? 10.460 8.224 16.722 1.00 28.71 238 GLY A N 1
ATOM 1780 C CA . GLY A 1 241 ? 10.407 9.674 16.698 1.00 28.03 238 GLY A CA 1
ATOM 1781 C C . GLY A 1 241 ? 11.554 10.393 17.373 1.00 28.33 238 GLY A C 1
ATOM 1782 O O . GLY A 1 241 ? 11.550 11.624 17.423 1.00 28.48 238 GLY A O 1
ATOM 1783 N N . ILE A 1 242 ? 12.550 9.676 17.866 1.00 25.94 239 ILE A N 1
ATOM 1784 C CA . ILE A 1 242 ? 13.695 10.361 18.519 1.00 25.56 239 ILE A CA 1
ATOM 1785 C C . ILE A 1 242 ? 14.676 10.921 17.473 1.00 24.73 239 ILE A C 1
ATOM 1786 O O . ILE A 1 242 ? 15.094 10.230 16.598 1.00 24.04 239 ILE A O 1
ATOM 1791 N N . ASN A 1 243 ? 14.959 12.217 17.517 1.00 24.44 240 ASN A N 1
ATOM 1792 C CA . ASN A 1 243 ? 15.844 12.843 16.554 1.00 24.07 240 ASN A CA 1
ATOM 1793 C C . ASN A 1 243 ? 17.332 12.634 16.905 1.00 23.99 240 ASN A C 1
ATOM 1794 O O . ASN A 1 243 ? 17.891 13.207 17.880 1.00 24.51 240 ASN A O 1
ATOM 1799 N N . LEU A 1 244 ? 17.929 11.746 16.131 1.00 23.24 241 LEU A N 1
ATOM 1800 C CA . LEU A 1 244 ? 19.272 11.297 16.335 1.00 22.87 241 LEU A CA 1
ATOM 1801 C C . LEU A 1 244 ? 20.176 11.442 15.113 1.00 23.02 241 LEU A C 1
ATOM 1802 O O . LEU A 1 244 ? 19.885 10.867 14.029 1.00 23.58 241 LEU A O 1
ATOM 1807 N N . ILE A 1 245 ? 21.315 12.122 15.328 1.00 21.01 242 ILE A N 1
ATOM 1808 C CA . ILE A 1 245 ? 22.360 12.257 14.321 1.00 20.96 242 ILE A CA 1
ATOM 1809 C C . ILE A 1 245 ? 23.583 11.411 14.744 1.00 20.56 242 ILE A C 1
ATOM 1810 O O . ILE A 1 245 ? 24.086 11.525 15.892 1.00 20.34 242 ILE A O 1
ATOM 1815 N N . GLY A 1 246 ? 24.013 10.471 13.883 1.00 20.16 243 GLY A N 1
ATOM 1816 C CA . GLY A 1 246 ? 25.211 9.756 14.114 1.00 20.18 243 GLY A CA 1
ATOM 1817 C C . GLY A 1 246 ? 24.956 8.336 13.733 1.00 20.60 243 GLY A C 1
ATOM 1818 O O . GLY A 1 246 ? 23.940 8.101 13.128 1.00 21.83 243 GLY A O 1
ATOM 1819 N N . PRO A 1 247 ? 25.834 7.423 14.143 1.00 21.26 244 PRO A N 1
ATOM 1820 C CA . PRO A 1 247 ? 26.994 7.751 15.024 1.00 21.01 244 PRO A CA 1
ATOM 1821 C C . PRO A 1 247 ? 28.097 8.518 14.275 1.00 22.68 244 PRO A C 1
ATOM 1822 O O . PRO A 1 247 ? 28.375 8.226 13.069 1.00 22.94 244 PRO A O 1
ATOM 1826 N N . LEU A 1 248 ? 28.656 9.513 14.948 1.00 20.40 245 LEU A N 1
ATOM 1827 C CA . LEU A 1 248 ? 29.768 10.296 14.452 1.00 20.05 245 LEU A CA 1
ATOM 1828 C C . LEU A 1 248 ? 31.106 10.003 15.195 1.00 19.67 245 LEU A C 1
ATOM 1829 O O . LEU A 1 248 ? 31.116 9.596 16.371 1.00 18.30 245 LEU A O 1
ATOM 1834 N N . PRO A 1 249 ? 32.243 10.166 14.493 1.00 19.86 246 PRO A N 1
ATOM 1835 C CA . PRO A 1 249 ? 33.524 10.143 15.221 1.00 19.26 246 PRO A CA 1
ATOM 1836 C C . PRO A 1 249 ? 33.531 11.142 16.309 1.00 19.58 246 PRO A C 1
ATOM 1837 O O . PRO A 1 249 ? 33.250 12.342 16.083 1.00 18.94 246 PRO A O 1
ATOM 1841 N N . ALA A 1 250 ? 33.965 10.690 17.468 1.00 21.31 247 ALA A N 1
ATOM 1842 C CA . ALA A 1 250 ? 34.080 11.570 18.625 1.00 20.38 247 ALA A CA 1
ATOM 1843 C C . ALA A 1 250 ? 34.925 12.810 18.341 1.00 20.22 247 ALA A C 1
ATOM 1844 O O . ALA A 1 250 ? 34.566 13.925 18.761 1.00 20.82 247 ALA A O 1
ATOM 1846 N N . ASP A 1 251 ? 36.051 12.638 17.632 1.00 21.14 248 ASP A N 1
ATOM 1847 C CA . ASP A 1 251 ? 36.926 13.758 17.321 1.00 22.84 248 ASP A CA 1
ATOM 1848 C C . ASP A 1 251 ? 36.492 14.623 16.133 1.00 23.40 248 ASP A C 1
ATOM 1849 O O . ASP A 1 251 ? 37.158 15.633 15.822 1.00 25.85 248 ASP A O 1
ATOM 1854 N N . THR A 1 252 ? 35.364 14.269 15.523 1.00 21.67 249 THR A N 1
ATOM 1855 C CA . THR A 1 252 ? 34.610 15.188 14.676 1.00 22.03 249 THR A CA 1
ATOM 1856 C C . THR A 1 252 ? 33.566 15.938 15.503 1.00 21.44 249 THR A C 1
ATOM 1857 O O . THR A 1 252 ? 33.460 17.213 15.450 1.00 23.45 249 THR A O 1
ATOM 1861 N N . LEU A 1 253 ? 32.786 15.160 16.275 1.00 21.90 250 LEU A N 1
ATOM 1862 C CA . LEU A 1 253 ? 31.579 15.661 16.919 1.00 22.41 250 LEU A CA 1
ATOM 1863 C C . LEU A 1 253 ? 31.929 16.709 17.929 1.00 21.42 250 LEU A C 1
ATOM 1864 O O . LEU A 1 253 ? 31.230 17.733 18.048 1.00 23.55 250 LEU A O 1
ATOM 1869 N N . PHE A 1 254 ? 33.043 16.514 18.617 1.00 21.39 251 PHE A N 1
ATOM 1870 C CA . PHE A 1 254 ? 33.388 17.442 19.672 1.00 22.35 251 PHE A CA 1
ATOM 1871 C C . PHE A 1 254 ? 34.068 18.701 19.175 1.00 24.54 251 PHE A C 1
ATOM 1872 O O . PHE A 1 254 ? 34.588 19.420 19.939 1.00 27.30 251 PHE A O 1
ATOM 1880 N N . GLN A 1 255 ? 34.024 18.974 17.890 1.00 26.53 252 GLN A N 1
ATOM 1881 C CA . GLN A 1 255 ? 34.390 20.329 17.412 1.00 26.44 252 GLN A CA 1
ATOM 1882 C C . GLN A 1 255 ? 33.198 21.238 17.616 1.00 27.29 252 GLN A C 1
ATOM 1883 O O . GLN A 1 255 ? 32.053 20.828 17.348 1.00 24.96 252 GLN A O 1
ATOM 1889 N N . PRO A 1 256 ? 33.455 22.491 18.099 1.00 26.33 253 PRO A N 1
ATOM 1890 C CA . PRO A 1 256 ? 32.440 23.490 18.323 1.00 26.95 253 PRO A CA 1
ATOM 1891 C C . PRO A 1 256 ? 31.501 23.704 17.162 1.00 26.74 253 PRO A C 1
ATOM 1892 O O . PRO A 1 256 ? 30.335 24.033 17.388 1.00 25.64 253 PRO A O 1
ATOM 1896 N N . LYS A 1 257 ? 32.000 23.557 15.945 1.00 26.43 254 LYS A N 1
ATOM 1897 C CA . LYS A 1 257 ? 31.186 23.868 14.762 1.00 26.73 254 LYS A CA 1
ATOM 1898 C C . LYS A 1 257 ? 30.065 22.861 14.635 1.00 25.62 254 LYS A C 1
ATOM 1899 O O . LYS A 1 257 ? 29.012 23.173 14.081 1.00 24.54 254 LYS A O 1
ATOM 1905 N N . TYR A 1 258 ? 30.268 21.638 15.159 1.00 24.62 255 TYR A N 1
ATOM 1906 C CA . TYR A 1 258 ? 29.207 20.650 15.219 1.00 25.53 255 TYR A CA 1
ATOM 1907 C C . TYR A 1 258 ? 28.494 20.637 16.575 1.00 25.77 255 TYR A C 1
ATOM 1908 O O . TYR A 1 258 ? 27.252 20.542 16.629 1.00 25.01 255 TYR A O 1
ATOM 1917 N N . LEU A 1 259 ? 29.243 20.760 17.681 1.00 25.95 256 LEU A N 1
ATOM 1918 C CA . LEU A 1 259 ? 28.653 20.791 19.013 1.00 26.76 256 LEU A CA 1
ATOM 1919 C C . LEU A 1 259 ? 27.547 21.758 19.149 1.00 27.04 256 LEU A C 1
ATOM 1920 O O . LEU A 1 259 ? 26.557 21.490 19.850 1.00 27.72 256 LEU A O 1
ATOM 1925 N N . GLN A 1 260 ? 27.734 22.928 18.536 1.00 26.47 257 GLN A N 1
ATOM 1926 C CA . GLN A 1 260 ? 26.770 23.990 18.660 1.00 26.66 257 GLN A CA 1
ATOM 1927 C C . GLN A 1 260 ? 25.360 23.546 18.186 1.00 26.08 257 GLN A C 1
ATOM 1928 O O . GLN A 1 260 ? 24.366 24.113 18.606 1.00 25.10 257 GLN A O 1
ATOM 1934 N N . HIS A 1 261 ? 25.288 22.498 17.356 1.00 24.71 258 HIS A N 1
ATOM 1935 C CA . HIS A 1 261 ? 23.999 22.005 16.864 1.00 24.65 258 HIS A CA 1
ATOM 1936 C C . HIS A 1 261 ? 23.319 20.989 17.794 1.00 24.25 258 HIS A C 1
ATOM 1937 O O . HIS A 1 261 ? 22.116 20.753 17.656 1.00 26.52 258 HIS A O 1
ATOM 1944 N N . ALA A 1 262 ? 24.057 20.393 18.731 1.00 22.70 259 ALA A N 1
ATOM 1945 C CA . ALA A 1 262 ? 23.554 19.342 19.593 1.00 23.00 259 ALA A CA 1
ATOM 1946 C C . ALA A 1 262 ? 22.905 19.920 20.849 1.00 21.86 259 ALA A C 1
ATOM 1947 O O . ALA A 1 262 ? 23.406 20.893 21.433 1.00 25.21 259 ALA A O 1
ATOM 1949 N N . ASP A 1 263 ? 21.752 19.361 21.189 1.00 22.53 260 ASP A N 1
ATOM 1950 C CA . ASP A 1 263 ? 21.134 19.603 22.497 1.00 21.86 260 ASP A CA 1
ATOM 1951 C C . ASP A 1 263 ? 21.789 18.696 23.537 1.00 21.31 260 ASP A C 1
ATOM 1952 O O . ASP A 1 263 ? 21.867 19.064 24.690 1.00 23.31 260 ASP A O 1
ATOM 1957 N N . ALA A 1 264 ? 22.158 17.469 23.170 1.00 20.97 261 ALA A N 1
ATOM 1958 C CA . ALA A 1 264 ? 23.004 16.634 24.034 1.00 21.02 261 ALA A CA 1
ATOM 1959 C C . ALA A 1 264 ? 23.849 15.728 23.140 1.00 20.03 261 ALA A C 1
ATOM 1960 O O . ALA A 1 264 ? 23.449 15.497 21.994 1.00 20.89 261 ALA A O 1
ATOM 1962 N N . VAL A 1 265 ? 25.037 15.322 23.617 1.00 19.72 262 VAL A N 1
ATOM 1963 C CA . VAL A 1 265 ? 25.864 14.325 22.955 1.00 18.66 262 VAL A CA 1
ATOM 1964 C C . VAL A 1 265 ? 25.801 13.059 23.793 1.00 17.99 262 VAL A C 1
ATOM 1965 O O . VAL A 1 265 ? 25.935 13.105 25.031 1.00 18.40 262 VAL A O 1
ATOM 1969 N N . LEU A 1 266 ? 25.621 11.926 23.143 1.00 18.48 263 LEU A N 1
ATOM 1970 C CA . LEU A 1 266 ? 25.732 10.671 23.842 1.00 18.17 263 LEU A CA 1
ATOM 1971 C C . LEU A 1 266 ? 27.096 10.061 23.493 1.00 17.44 263 LEU A C 1
ATOM 1972 O O . LEU A 1 266 ? 27.349 9.724 22.299 1.00 18.08 263 LEU A O 1
ATOM 1977 N N . ALA A 1 267 ? 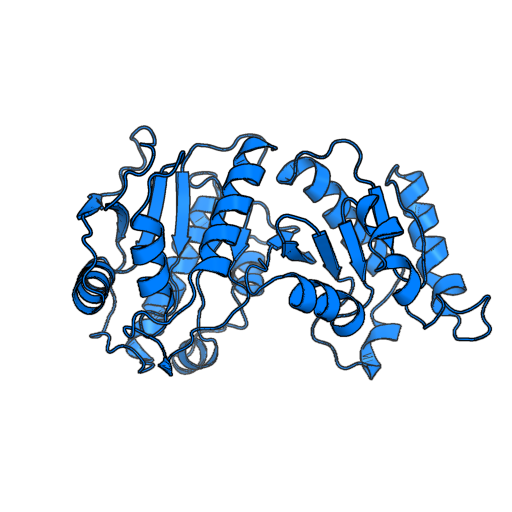28.007 10.018 24.475 1.00 17.49 264 ALA A N 1
ATOM 1978 C CA . ALA A 1 267 ? 29.309 9.357 24.349 1.00 17.91 264 ALA A CA 1
ATOM 1979 C C . ALA A 1 267 ? 29.036 7.894 24.691 1.00 16.98 264 ALA A C 1
ATOM 1980 O O . ALA A 1 267 ? 28.202 7.608 25.552 1.00 18.59 264 ALA A O 1
ATOM 1982 N N . MET A 1 268 ? 29.763 6.975 24.095 1.00 17.90 265 MET A N 1
ATOM 1983 C CA . MET A 1 268 ? 29.602 5.590 24.450 1.00 19.34 265 MET A CA 1
ATOM 1984 C C . MET A 1 268 ? 30.234 5.172 25.792 1.00 19.39 265 MET A C 1
ATOM 1985 O O . MET A 1 268 ? 29.843 4.152 26.358 1.00 19.47 265 MET A O 1
ATOM 1990 N N . TYR A 1 269 ? 31.237 5.912 26.253 1.00 18.26 266 TYR A N 1
ATOM 1991 C CA . TYR A 1 269 ? 31.984 5.567 27.458 1.00 19.14 266 TYR A CA 1
ATOM 1992 C C . TYR A 1 269 ? 32.624 6.799 28.074 1.00 18.80 266 TYR A C 1
ATOM 1993 O O . TYR A 1 269 ? 32.782 7.864 27.449 1.00 18.39 266 TYR A O 1
ATOM 2002 N N . HIS A 1 270 ? 32.912 6.652 29.344 1.00 19.83 267 HIS A N 1
ATOM 2003 C CA . HIS A 1 270 ? 33.352 7.730 30.249 1.00 18.24 267 HIS A CA 1
ATOM 2004 C C . HIS A 1 270 ? 34.414 8.708 29.697 1.00 18.86 267 HIS A C 1
ATOM 2005 O O . HIS A 1 270 ? 34.169 9.920 29.545 1.00 19.70 267 HIS A O 1
ATOM 2012 N N . ASP A 1 271 ? 35.566 8.176 29.328 1.00 19.42 268 ASP A N 1
ATOM 2013 C CA . ASP A 1 271 ? 36.655 9.006 28.849 1.00 19.62 268 ASP A CA 1
ATOM 2014 C C . ASP A 1 271 ? 36.471 9.536 27.384 1.00 20.28 268 ASP A C 1
ATOM 2015 O O . ASP A 1 271 ? 37.288 10.359 26.924 1.00 20.64 268 ASP A O 1
ATOM 2020 N N . GLN A 1 272 ? 35.411 9.112 26.679 1.00 19.07 269 GLN A N 1
ATOM 2021 C CA . GLN A 1 272 ? 35.150 9.614 25.339 1.00 19.15 269 GLN A CA 1
ATOM 2022 C C . GLN A 1 272 ? 34.447 10.931 25.438 1.00 19.21 269 GLN A C 1
ATOM 2023 O O . GLN A 1 272 ? 34.546 11.753 24.562 1.00 21.31 269 GLN A O 1
ATOM 2029 N N . GLY A 1 273 ? 33.736 11.113 26.538 1.00 20.08 270 GLY A N 1
ATOM 2030 C CA . GLY A 1 273 ? 32.806 12.213 26.702 1.00 20.97 270 GLY A CA 1
ATOM 2031 C C . GLY A 1 273 ? 33.231 13.187 27.749 1.00 22.49 270 GLY A C 1
ATOM 2032 O O . GLY A 1 273 ? 33.071 14.392 27.566 1.00 23.20 270 GLY A O 1
ATOM 2033 N N . LEU A 1 274 ? 33.750 12.689 28.892 1.00 22.15 271 LEU A N 1
ATOM 2034 C CA . LEU A 1 274 ? 34.003 13.653 29.970 1.00 21.62 271 LEU A CA 1
ATOM 2035 C C . LEU A 1 274 ? 35.156 14.633 29.793 1.00 20.45 271 LEU A C 1
ATOM 2036 O O . LEU A 1 274 ? 35.032 15.827 30.225 1.00 20.25 271 LEU A O 1
ATOM 2041 N N . PRO A 1 275 ? 36.271 14.195 29.179 1.00 19.65 272 PRO A N 1
ATOM 2042 C CA . PRO A 1 275 ? 37.412 15.101 29.052 1.00 18.60 272 PRO A CA 1
ATOM 2043 C C . PRO A 1 275 ? 37.107 16.465 28.408 1.00 19.33 272 PRO A C 1
ATOM 2044 O O . PRO A 1 275 ? 37.477 17.516 28.935 1.00 20.24 272 PRO A O 1
ATOM 2048 N N . VAL A 1 276 ? 36.373 16.456 27.291 1.00 20.31 273 VAL A N 1
ATOM 2049 C CA . VAL A 1 276 ? 36.009 17.709 26.650 1.00 20.79 273 VAL A CA 1
ATOM 2050 C C . VAL A 1 276 ? 35.192 18.601 27.578 1.00 20.36 273 VAL A C 1
ATOM 2051 O O . VAL A 1 276 ? 35.406 19.846 27.687 1.00 20.19 273 VAL A O 1
ATOM 2055 N N . LEU A 1 277 ? 34.250 17.987 28.278 1.00 22.00 274 LEU A N 1
ATOM 2056 C CA . LEU A 1 277 ? 33.383 18.748 29.158 1.00 24.39 274 LEU A CA 1
ATOM 2057 C C . LEU A 1 277 ? 34.189 19.392 30.289 1.00 24.24 274 LEU A C 1
ATOM 2058 O O . LEU A 1 277 ? 34.046 20.584 30.553 1.00 23.65 274 LEU A O 1
ATOM 2063 N N . LYS A 1 278 ? 35.102 18.618 30.872 1.00 23.73 275 LYS A N 1
ATOM 2064 C CA . LYS A 1 278 ? 35.941 19.126 31.952 1.00 25.00 275 LYS A CA 1
ATOM 2065 C C . LYS A 1 278 ? 36.902 20.178 31.416 1.00 25.34 275 LYS A C 1
ATOM 2066 O O . LYS A 1 278 ? 37.138 21.206 32.076 1.00 25.35 275 LYS A O 1
ATOM 2072 N N . TYR A 1 279 ? 37.445 19.951 30.215 1.00 24.74 276 TYR A N 1
ATOM 2073 C CA . TYR A 1 279 ? 38.316 20.936 29.608 1.00 26.24 276 TYR A CA 1
ATOM 2074 C C . TYR A 1 279 ? 37.599 22.312 29.517 1.00 27.88 276 TYR A C 1
ATOM 2075 O O . TYR A 1 279 ? 38.164 23.355 29.894 1.00 26.43 276 TYR A O 1
ATOM 2084 N N . GLN A 1 280 ? 36.355 22.313 29.033 1.00 30.58 277 GLN A N 1
ATOM 2085 C CA . GLN A 1 280 ? 35.669 23.578 28.745 1.00 32.07 277 GLN A CA 1
ATOM 2086 C C . GLN A 1 280 ? 34.879 24.067 29.940 1.00 33.65 277 GLN A C 1
ATOM 2087 O O . GLN A 1 280 ? 34.384 25.189 29.945 1.00 34.78 277 GLN A O 1
ATOM 2093 N N . GLY A 1 281 ? 34.818 23.245 30.970 1.00 34.50 278 GLY A N 1
ATOM 2094 C CA . GLY A 1 281 ? 33.958 23.490 32.097 1.00 35.63 278 GLY A CA 1
ATOM 2095 C C . GLY A 1 281 ? 34.406 24.564 33.062 1.00 36.92 278 GLY A C 1
ATOM 2096 O O . GLY A 1 281 ? 33.563 25.123 33.758 1.00 37.16 278 GLY A O 1
ATOM 2097 N N . PHE A 1 282 ? 35.707 24.861 33.105 1.00 37.64 279 PHE A N 1
ATOM 2098 C CA . PHE A 1 282 ? 36.219 25.919 33.981 1.00 38.38 279 PHE A CA 1
ATOM 2099 C C . PHE A 1 282 ? 35.787 25.570 35.397 1.00 38.30 279 PHE A C 1
ATOM 2100 O O . PHE A 1 282 ? 35.360 26.439 36.178 1.00 38.60 279 PHE A O 1
ATOM 2102 N N . GLY A 1 283 ? 35.832 24.278 35.717 1.00 37.98 280 GLY A N 1
ATOM 2103 C CA . GLY A 1 283 ? 35.372 23.839 37.020 1.00 38.39 280 GLY A CA 1
ATOM 2104 C C . GLY A 1 283 ? 33.917 24.164 37.386 1.00 39.03 280 GLY A C 1
ATOM 2105 O O . GLY A 1 283 ? 33.571 24.146 38.568 1.00 39.19 280 GLY A O 1
ATOM 2106 N N . ARG A 1 284 ? 33.045 24.428 36.403 1.00 38.61 281 ARG A N 1
ATOM 2107 C CA . ARG A 1 284 ? 31.628 24.704 36.705 1.00 39.25 281 ARG A CA 1
ATOM 2108 C C . ARG A 1 284 ? 30.733 23.609 36.134 1.00 38.29 281 ARG A C 1
ATOM 2109 O O . ARG A 1 284 ? 29.571 23.853 35.845 1.00 39.97 281 ARG A O 1
ATOM 2117 N N . ALA A 1 285 ? 31.278 22.403 35.966 1.00 36.47 282 ALA A N 1
ATOM 2118 C CA . ALA A 1 285 ? 30.512 21.282 35.453 1.00 34.05 282 ALA A CA 1
ATOM 2119 C C . ALA A 1 285 ? 29.573 20.743 36.539 1.00 32.48 282 ALA A C 1
ATOM 2120 O O . ALA A 1 285 ? 29.898 20.805 37.760 1.00 31.53 282 ALA A O 1
ATOM 2122 N N . VAL A 1 286 ? 28.414 20.243 36.087 1.00 29.22 283 VAL A N 1
ATOM 2123 C CA . VAL A 1 286 ? 27.332 19.783 36.963 1.00 27.65 283 VAL A CA 1
ATOM 2124 C C . VAL A 1 286 ? 26.940 18.386 36.526 1.00 26.90 283 VAL A C 1
ATOM 2125 O O . VAL A 1 286 ? 26.788 18.124 35.340 1.00 26.14 283 VAL A O 1
ATOM 2129 N N . ASN A 1 287 ? 26.828 17.512 37.496 1.00 25.19 284 ASN A N 1
ATOM 2130 C CA A ASN A 1 287 ? 26.316 16.183 37.286 0.50 25.51 284 ASN A CA 1
ATOM 2131 C CA B ASN A 1 287 ? 26.300 16.179 37.297 0.50 25.38 284 ASN A CA 1
ATOM 2132 C C . ASN A 1 287 ? 24.775 16.255 37.400 1.00 25.61 284 ASN A C 1
ATOM 2133 O O . ASN A 1 287 ? 24.249 16.802 38.369 1.00 25.22 284 ASN A O 1
ATOM 2142 N N . ILE A 1 288 ? 24.072 15.698 36.410 1.00 24.75 285 ILE A N 1
ATOM 2143 C CA . ILE A 1 288 ? 22.608 15.667 36.412 1.00 22.50 285 ILE A CA 1
ATOM 2144 C C . ILE A 1 288 ? 22.226 14.242 36.250 1.00 22.22 285 ILE A C 1
ATOM 2145 O O . ILE A 1 288 ? 22.731 13.601 35.363 1.00 22.36 285 ILE A O 1
ATOM 2150 N N . THR A 1 289 ? 21.441 13.726 37.186 1.00 22.15 286 THR A N 1
ATOM 2151 C CA . THR A 1 289 ? 20.989 12.365 37.153 1.00 21.28 286 THR A CA 1
ATOM 2152 C C . THR A 1 289 ? 19.653 12.272 36.416 1.00 22.26 286 THR A C 1
ATOM 2153 O O . THR A 1 289 ? 18.627 12.655 36.963 1.00 21.60 286 THR A O 1
ATOM 2157 N N . LEU A 1 290 ? 19.670 11.676 35.233 1.00 20.94 287 LEU A N 1
ATOM 2158 C CA . LEU A 1 290 ? 18.448 11.486 34.434 1.00 20.88 287 LEU A CA 1
ATOM 2159 C C . LEU A 1 290 ? 17.781 10.158 34.828 1.00 20.68 287 LEU A C 1
ATOM 2160 O O . LEU A 1 290 ? 18.464 9.206 35.197 1.00 20.87 287 LEU A O 1
ATOM 2165 N N . GLY A 1 291 ? 16.456 10.084 34.627 1.00 22.25 288 GLY A N 1
ATOM 2166 C CA . GLY A 1 291 ? 15.686 8.835 34.807 1.00 22.65 288 GLY A CA 1
ATOM 2167 C C . GLY A 1 291 ? 15.020 8.766 36.165 1.00 22.79 288 GLY A C 1
ATOM 2168 O O . GLY A 1 291 ? 14.085 7.979 36.362 1.00 24.74 288 GLY A O 1
ATOM 2169 N N . LEU A 1 292 ? 15.514 9.548 37.128 1.00 23.00 289 LEU A N 1
ATOM 2170 C CA . LEU A 1 292 ? 14.845 9.699 38.429 1.00 23.42 289 LEU A CA 1
ATOM 2171 C C . LEU A 1 292 ? 13.501 10.425 38.283 1.00 23.89 289 LEU A C 1
ATOM 2172 O O . LEU A 1 292 ? 13.322 11.214 37.321 1.00 24.04 289 LEU A O 1
ATOM 2177 N N . PRO A 1 293 ? 12.594 10.196 39.240 1.00 24.26 290 PRO A N 1
ATOM 2178 C CA . PRO A 1 293 ? 11.271 10.793 39.132 1.00 25.78 290 PRO A CA 1
ATOM 2179 C C . PRO A 1 293 ? 11.244 12.199 39.655 1.00 25.33 290 PRO A C 1
ATOM 2180 O O . PRO A 1 293 ? 10.212 12.687 40.078 1.00 26.18 290 PRO A O 1
ATOM 2184 N N . PHE A 1 294 ? 12.387 12.832 39.659 1.00 23.00 291 PHE A N 1
ATOM 2185 C CA . PHE A 1 294 ? 12.473 14.245 40.055 1.00 23.52 291 PHE A CA 1
ATOM 2186 C C . PHE A 1 294 ? 13.767 14.783 39.507 1.00 22.30 291 PHE A C 1
ATOM 2187 O O . PHE A 1 294 ? 14.622 14.033 39.082 1.00 23.07 291 PHE A O 1
ATOM 2195 N N . ILE A 1 295 ? 13.923 16.099 39.504 1.00 22.99 292 ILE A N 1
ATOM 2196 C CA . ILE A 1 295 ? 15.125 16.774 39.071 1.00 22.82 292 ILE A CA 1
ATOM 2197 C C . ILE A 1 295 ? 16.179 16.721 40.186 1.00 21.42 292 ILE A C 1
ATOM 2198 O O . ILE A 1 295 ? 15.888 17.098 41.365 1.00 19.81 292 ILE A O 1
ATOM 2203 N N . ARG A 1 296 ? 17.342 16.154 39.829 1.00 19.76 293 ARG A N 1
ATOM 2204 C CA . ARG A 1 296 ? 18.485 16.132 40.692 1.00 19.69 293 ARG A CA 1
ATOM 2205 C C . ARG A 1 296 ? 19.750 16.555 39.988 1.00 20.07 293 ARG A C 1
ATOM 2206 O O . ARG A 1 296 ? 20.127 15.979 38.953 1.00 18.79 293 ARG A O 1
ATOM 2214 N N . THR A 1 297 ? 20.367 17.614 40.524 1.00 19.97 294 THR A N 1
ATOM 2215 C CA . THR A 1 297 ? 21.674 18.128 40.086 1.00 18.69 294 THR A CA 1
ATOM 2216 C C . THR A 1 297 ? 22.710 18.053 41.220 1.00 19.37 294 THR A C 1
ATOM 2217 O O . THR A 1 297 ? 22.364 17.857 42.411 1.00 20.41 294 THR A O 1
ATOM 2221 N N . SER A 1 298 ? 23.990 18.171 40.875 1.00 19.06 295 SER A N 1
ATOM 2222 C CA . SER A 1 298 ? 25.040 17.934 41.829 1.00 19.60 295 SER A CA 1
ATOM 2223 C C . SER A 1 298 ? 26.324 18.573 41.441 1.00 21.95 295 SER A C 1
ATOM 2224 O O . SER A 1 298 ? 26.618 18.789 40.215 1.00 22.30 295 SER A O 1
ATOM 2227 N N . VAL A 1 299 ? 27.156 18.802 42.455 1.00 20.72 296 VAL A N 1
ATOM 2228 C CA . VAL A 1 299 ? 28.507 19.205 42.206 1.00 22.44 296 VAL A CA 1
ATOM 2229 C C . VAL A 1 299 ? 29.185 18.029 41.539 1.00 23.04 296 VAL A C 1
ATOM 2230 O O . VAL A 1 299 ? 28.796 16.894 41.774 1.00 26.30 296 VAL A O 1
ATOM 2234 N N . ASP A 1 300 ? 30.218 18.317 40.768 1.00 26.00 297 ASP A N 1
ATOM 2235 C CA . ASP A 1 300 ? 31.068 17.282 40.154 1.00 27.74 297 ASP A CA 1
ATOM 2236 C C . ASP A 1 300 ? 32.435 17.248 40.783 1.00 27.89 297 ASP A C 1
ATOM 2237 O O . ASP A 1 300 ? 33.407 16.816 40.140 1.00 30.64 297 ASP A O 1
ATOM 2242 N N . HIS A 1 301 ? 32.534 17.659 42.034 1.00 26.02 298 HIS A N 1
ATOM 2243 C CA . HIS A 1 301 ? 33.765 17.477 42.788 1.00 25.34 298 HIS A CA 1
ATOM 2244 C C . HIS A 1 301 ? 33.465 16.776 44.084 1.00 24.63 298 HIS A C 1
ATOM 2245 O O . HIS A 1 301 ? 32.304 16.569 44.416 1.00 24.25 298 HIS A O 1
ATOM 2252 N N . GLY A 1 302 ? 34.517 16.410 44.809 1.00 23.11 299 GLY A N 1
ATOM 2253 C CA . GLY A 1 302 ? 34.409 15.736 46.065 1.00 21.91 299 GLY A CA 1
ATOM 2254 C C . GLY A 1 302 ? 34.303 16.627 47.279 1.00 21.72 299 GLY A C 1
ATOM 2255 O O . GLY A 1 302 ? 34.070 17.847 47.152 1.00 21.29 299 GLY A O 1
ATOM 2256 N N . THR A 1 303 ? 34.481 16.010 48.443 1.00 21.37 300 THR A N 1
ATOM 2257 C CA . THR A 1 303 ? 34.381 16.701 49.728 1.00 23.05 300 THR A CA 1
ATOM 2258 C C . THR A 1 303 ? 35.483 17.765 50.012 1.00 21.99 300 THR A C 1
ATOM 2259 O O . THR A 1 303 ? 35.343 18.580 50.929 1.00 22.56 300 THR A O 1
ATOM 2263 N N . ALA A 1 304 ? 36.597 17.686 49.265 1.00 22.85 301 ALA A N 1
ATOM 2264 C CA . ALA A 1 304 ? 37.738 18.625 49.407 1.00 22.28 301 ALA A CA 1
ATOM 2265 C C . ALA A 1 304 ? 38.077 18.897 50.886 1.00 21.08 301 ALA A C 1
ATOM 2266 O O . ALA A 1 304 ? 38.124 20.033 51.318 1.00 21.75 301 ALA A O 1
ATOM 2268 N N . LEU A 1 305 ? 38.302 17.849 51.648 1.00 20.90 302 LEU A N 1
ATOM 2269 C CA . LEU A 1 305 ? 38.448 17.942 53.115 1.00 21.75 302 LEU A CA 1
ATOM 2270 C C . LEU A 1 305 ? 39.529 18.954 53.589 1.00 21.67 302 LEU A C 1
ATOM 2271 O O . LEU A 1 305 ? 39.329 19.729 54.570 1.00 21.98 302 LEU A O 1
ATOM 2276 N N . GLU A 1 306 ? 40.627 19.028 52.804 1.00 20.92 303 GLU A N 1
ATOM 2277 C CA . GLU A 1 306 ? 41.775 19.845 53.148 1.00 19.19 303 GLU A CA 1
ATOM 2278 C C . GLU A 1 306 ? 41.426 21.293 52.985 1.00 19.64 303 GLU A C 1
ATOM 2279 O O . GLU A 1 306 ? 42.089 22.123 53.581 1.00 22.86 303 GLU A O 1
ATOM 2285 N N . LEU A 1 307 ? 40.368 21.565 52.223 1.00 19.57 304 LEU A N 1
ATOM 2286 C CA . LEU A 1 307 ? 39.978 22.960 51.973 1.00 19.73 304 LEU A CA 1
ATOM 2287 C C . LEU A 1 307 ? 38.794 23.405 52.852 1.00 20.81 304 LEU A C 1
ATOM 2288 O O . LEU A 1 307 ? 38.383 24.604 52.824 1.00 19.31 304 LEU A O 1
ATOM 2293 N N . ALA A 1 308 ? 38.188 22.474 53.569 1.00 20.45 305 ALA A N 1
ATOM 2294 C CA . ALA A 1 308 ? 37.044 22.812 54.468 1.00 21.91 305 ALA A CA 1
ATOM 2295 C C . ALA A 1 308 ? 37.414 23.924 55.450 1.00 21.73 305 ALA A C 1
ATOM 2296 O O . ALA A 1 308 ? 38.458 23.856 56.119 1.00 19.72 305 ALA A O 1
ATOM 2298 N N . ALA A 1 309 ? 36.560 24.944 55.479 1.00 21.33 306 ALA A N 1
ATOM 2299 C CA . ALA A 1 309 ? 36.674 26.102 56.346 1.00 22.86 306 ALA A CA 1
ATOM 2300 C C . ALA A 1 309 ? 37.810 27.039 56.000 1.00 24.96 306 ALA A C 1
ATOM 2301 O O . ALA A 1 309 ? 38.042 27.973 56.778 1.00 24.73 306 ALA A O 1
ATOM 2303 N N . THR A 1 310 ? 38.467 26.848 54.850 1.00 25.89 307 THR A N 1
ATOM 2304 C CA . THR A 1 310 ? 39.564 27.741 54.419 1.00 26.57 307 THR A CA 1
ATOM 2305 C C . THR A 1 310 ? 39.078 28.934 53.643 1.00 28.91 307 THR A C 1
ATOM 2306 O O . THR A 1 310 ? 39.767 29.952 53.635 1.00 31.63 307 THR A O 1
ATOM 2310 N N . GLY A 1 311 ? 37.903 28.875 53.017 1.00 29.54 308 GLY A N 1
ATOM 2311 C CA . GLY A 1 311 ? 37.479 29.995 52.162 1.00 30.49 308 GLY A CA 1
ATOM 2312 C C . GLY A 1 311 ? 38.053 29.875 50.736 1.00 30.70 308 GLY A C 1
ATOM 2313 O O . GLY A 1 311 ? 37.867 30.763 49.876 1.00 31.47 308 GLY A O 1
ATOM 2314 N N . THR A 1 312 ? 38.728 28.777 50.457 1.00 30.11 309 THR A N 1
ATOM 2315 C CA . THR A 1 312 ? 39.362 28.608 49.161 1.00 29.64 309 THR A CA 1
ATOM 2316 C C . THR A 1 312 ? 38.570 27.633 48.271 1.00 30.04 309 THR A C 1
ATOM 2317 O O . THR A 1 312 ? 38.851 27.513 47.086 1.00 29.05 309 THR A O 1
ATOM 2321 N N . ALA A 1 313 ? 37.602 26.926 48.859 1.00 29.51 310 ALA A N 1
ATOM 2322 C CA . ALA A 1 313 ? 36.796 25.966 48.090 1.00 29.86 310 ALA A CA 1
ATOM 2323 C C . ALA A 1 313 ? 36.058 26.723 46.997 1.00 29.48 310 ALA A C 1
ATOM 2324 O O . ALA A 1 313 ? 35.563 27.819 47.218 1.00 30.07 310 ALA A O 1
ATOM 2326 N N . ASP A 1 314 ? 36.043 26.179 45.791 1.00 29.79 311 ASP A N 1
ATOM 2327 C CA . ASP A 1 314 ? 35.383 26.887 44.691 1.00 29.79 311 ASP A CA 1
ATOM 2328 C C . ASP A 1 314 ? 33.850 26.624 44.633 1.00 27.78 311 ASP A C 1
ATOM 2329 O O . ASP A 1 314 ? 33.425 25.504 44.520 1.00 26.99 311 ASP A O 1
ATOM 2334 N N . VAL A 1 315 ? 33.051 27.674 44.710 1.00 27.67 312 VAL A N 1
ATOM 2335 C CA . VAL A 1 315 ? 31.593 27.573 44.684 1.00 27.96 312 VAL A CA 1
ATOM 2336 C C . VAL A 1 315 ? 30.965 27.366 43.281 1.00 28.27 312 VAL A C 1
ATOM 2337 O O . VAL A 1 315 ? 29.766 27.046 43.181 1.00 28.52 312 VAL A O 1
ATOM 2341 N N . GLY A 1 316 ? 31.781 27.515 42.220 1.00 28.23 313 GLY A N 1
ATOM 2342 C CA . GLY A 1 316 ? 31.341 27.468 40.825 1.00 27.39 313 GLY A CA 1
ATOM 2343 C C . GLY A 1 316 ? 30.505 26.274 40.446 1.00 27.04 313 GLY A C 1
ATOM 2344 O O . GLY A 1 316 ? 29.463 26.415 39.816 1.00 26.57 313 GLY A O 1
ATOM 2345 N N . SER A 1 317 ? 30.934 25.093 40.842 1.00 26.74 314 SER A N 1
ATOM 2346 C CA . SER A 1 317 ? 30.136 23.908 40.520 1.00 25.74 314 SER A CA 1
ATOM 2347 C C . SER A 1 317 ? 28.727 23.931 41.179 1.00 26.76 314 SER A C 1
ATOM 2348 O O . SER A 1 317 ? 27.701 23.579 40.565 1.00 25.66 314 SER A O 1
ATOM 2351 N N . PHE A 1 318 ? 28.689 24.367 42.432 1.00 26.03 315 PHE A N 1
ATOM 2352 C CA . PHE A 1 318 ? 27.476 24.367 43.200 1.00 25.00 315 PHE A CA 1
ATOM 2353 C C . PHE A 1 318 ? 26.545 25.450 42.688 1.00 25.06 315 PHE A C 1
ATOM 2354 O O . PHE A 1 318 ? 25.359 25.192 42.509 1.00 24.57 315 PHE A O 1
ATOM 2362 N N . ILE A 1 319 ? 27.060 26.655 42.468 1.00 24.96 316 ILE A N 1
ATOM 2363 C CA . ILE A 1 319 ? 26.248 27.727 41.919 1.00 26.76 316 ILE A CA 1
ATOM 2364 C C . ILE A 1 319 ? 25.599 27.289 40.576 1.00 26.06 316 ILE A C 1
ATOM 2365 O O . ILE A 1 319 ? 24.399 27.493 40.362 1.00 25.07 316 ILE A O 1
ATOM 2370 N N . THR A 1 320 ? 26.390 26.634 39.729 1.00 25.78 317 THR A N 1
ATOM 2371 C CA . THR A 1 320 ? 25.941 26.222 38.410 1.00 25.58 317 THR A CA 1
ATOM 2372 C C . THR A 1 320 ? 24.936 25.073 38.564 1.00 24.50 317 THR A C 1
ATOM 2373 O O . THR A 1 320 ? 23.932 25.019 37.864 1.00 24.53 317 THR A O 1
ATOM 2377 N N . ALA A 1 321 ? 25.177 24.171 39.501 1.00 24.38 318 ALA A N 1
ATOM 2378 C CA . ALA A 1 321 ? 24.235 23.100 39.757 1.00 23.07 318 ALA A CA 1
ATOM 2379 C C . ALA A 1 321 ? 22.826 23.636 40.168 1.00 23.54 318 ALA A C 1
ATOM 2380 O O . ALA A 1 321 ? 21.758 23.122 39.775 1.00 21.97 318 ALA A O 1
ATOM 2382 N N . LEU A 1 322 ? 22.844 24.582 41.068 1.00 21.81 319 LEU A N 1
ATOM 2383 C CA . LEU A 1 322 ? 21.643 25.232 41.526 1.00 24.57 319 LEU A CA 1
ATOM 2384 C C . LEU A 1 322 ? 20.987 26.037 40.404 1.00 24.50 319 LEU A C 1
ATOM 2385 O O . LEU A 1 322 ? 19.788 25.877 40.156 1.00 24.79 319 LEU A O 1
ATOM 2390 N N . ASN A 1 323 ? 21.771 26.853 39.700 1.00 26.26 320 ASN A N 1
ATOM 2391 C CA . ASN A 1 323 ? 21.291 27.495 38.438 1.00 27.55 320 ASN A CA 1
ATOM 2392 C C . ASN A 1 323 ? 20.630 26.541 37.443 1.00 26.99 320 ASN A C 1
ATOM 2393 O O . ASN A 1 323 ? 19.536 26.804 36.968 1.00 28.55 320 ASN A O 1
ATOM 2398 N N . LEU A 1 324 ? 21.274 25.444 37.117 1.00 27.52 321 LEU A N 1
ATOM 2399 C CA . LEU A 1 324 ? 20.663 24.500 36.194 1.00 26.60 321 LEU A CA 1
ATOM 2400 C C . LEU A 1 324 ? 19.317 23.943 36.741 1.00 26.54 321 LEU A C 1
ATOM 2401 O O . LEU A 1 324 ? 18.300 23.933 36.016 1.00 24.41 321 LEU A O 1
ATOM 2406 N N . ALA A 1 325 ? 19.306 23.521 38.011 1.00 24.58 322 ALA A N 1
ATOM 2407 C CA . ALA A 1 325 ? 18.104 23.018 38.695 1.00 24.46 322 ALA A CA 1
ATOM 2408 C C . ALA A 1 325 ? 16.917 23.958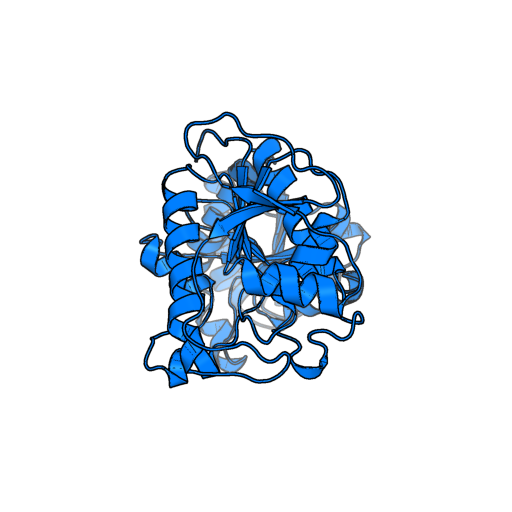 38.542 1.00 25.99 322 ALA A C 1
ATOM 2409 O O . ALA A 1 325 ? 15.794 23.517 38.228 1.00 27.04 322 ALA A O 1
ATOM 2411 N N . ILE A 1 326 ? 17.197 25.239 38.735 1.00 25.09 323 ILE A N 1
ATOM 2412 C CA . ILE A 1 326 ? 16.177 26.264 38.698 1.00 27.01 323 ILE A CA 1
ATOM 2413 C C . ILE A 1 326 ? 15.606 26.424 37.276 1.00 28.83 323 ILE A C 1
ATOM 2414 O O . ILE A 1 326 ? 14.398 26.458 37.096 1.00 28.07 323 ILE A O 1
ATOM 2419 N N . LYS A 1 327 ? 16.464 26.454 36.267 1.00 31.34 324 LYS A N 1
ATOM 2420 C CA . LYS A 1 327 ? 15.972 26.393 34.859 1.00 32.63 324 LYS A CA 1
ATOM 2421 C C . LYS A 1 327 ? 15.151 25.138 34.562 1.00 32.57 324 LYS A C 1
ATOM 2422 O O . LYS A 1 327 ? 14.129 25.223 33.880 1.00 32.71 324 LYS A O 1
ATOM 2428 N N . MET A 1 328 ? 15.556 23.985 35.088 1.00 32.12 325 MET A N 1
ATOM 2429 C CA . MET A 1 328 ? 14.806 22.750 34.847 1.00 32.61 325 MET A CA 1
ATOM 2430 C C . MET A 1 328 ? 13.426 22.811 35.529 1.00 33.75 325 MET A C 1
ATOM 2431 O O . MET A 1 328 ? 12.440 22.261 35.005 1.00 34.11 325 MET A O 1
ATOM 2436 N N . ILE A 1 329 ? 13.361 23.461 36.688 1.00 34.82 326 ILE A N 1
ATOM 2437 C CA . ILE A 1 329 ? 12.096 23.671 37.363 1.00 35.56 326 ILE A CA 1
ATOM 2438 C C . ILE A 1 329 ? 11.131 24.478 36.451 1.00 37.49 326 ILE A C 1
ATOM 2439 O O . ILE A 1 329 ? 9.930 24.189 36.415 1.00 38.24 326 ILE A O 1
ATOM 2444 N N . ASN A 1 330 ? 11.677 25.464 35.756 1.00 39.75 327 ASN A N 1
ATOM 2445 C CA . ASN A 1 330 ? 10.907 26.387 34.937 1.00 42.91 327 ASN A CA 1
ATOM 2446 C C . ASN A 1 330 ? 10.715 25.947 33.484 1.00 44.78 327 ASN A C 1
ATOM 2447 O O . ASN A 1 330 ? 9.587 25.846 33.013 1.00 45.15 327 ASN A O 1
ATOM 2452 N N . ASN A 1 331 ? 11.814 25.696 32.775 1.00 46.68 328 ASN A N 1
ATOM 2453 C CA . ASN A 1 331 ? 11.740 25.209 31.387 1.00 47.53 328 ASN A CA 1
ATOM 2454 C C . ASN A 1 331 ? 10.895 23.954 31.266 1.00 48.31 328 ASN A C 1
ATOM 2455 O O . ASN A 1 331 ? 10.267 23.758 30.238 1.00 49.16 328 ASN A O 1
ATOM 2460 N N . SER A 1 332 ? 10.886 23.128 32.313 1.00 49.00 329 SER A N 1
ATOM 2461 C CA . SER A 1 332 ? 9.785 22.186 32.569 1.00 49.88 329 SER A CA 1
ATOM 2462 C C . SER A 1 332 ? 8.438 22.933 32.542 1.00 50.74 329 SER A C 1
ATOM 2463 O O . SER A 1 332 ? 7.833 23.197 33.604 1.00 51.35 329 SER A O 1
#

Nearest PDB structures (foldseek):
  3lxy-assembly1_A-2  TM=1.003E+00  e=3.700E-73  Yersinia pestis
  1ps6-assembly1_A  TM=9.771E-01  e=3.767E-56  Escherichia coli
  1r8k-assembly1_B  TM=9.317E-01  e=2.307E-57  Salmonella enterica subsp. enterica serovar Typhimurium
  1yxo-assembly1_B  TM=9.636E-01  e=7.076E-51  Pseudomonas aeruginosa
  6xmy-assembly1_A  TM=9.060E-01  e=9.721E-48  Legionella pneumophila subsp. pneumophila str. Philadelphia 1

B-factor: mean 26.46, std 6.89, range [10.77, 65.33]

Sequence (329 aa):
MHNHNNNRLVITPGEPAGVGPDLAITLAQQDWPVELVVCADPALLLARASQLNNLPLQLREYQADQPAIAQQAGSLTILPVKTAVNNVVPGKLDVGNSHYVVETLAKACDGAISGEFAALVTGPVQKSIINDAGIPFIGHTEFFADRSHCQRVVMMLATEELRVALATTHLPLLAVPGAITQASLHEVITILDNDLKTKFGITQPQIYVCGLNPHAGEGGHMGHEEIDTIIPALNTLRQQGINLIGPLPADTLFQPKYLQHADAVLAMYHDQGLPVLKYQGFGRAVNNITLGLPFIRTSVDHGTALELAATGTADVGSFITALNLAIKMINNS